Protein AF-A0A077WSG7-F1 (afdb_monomer_lite)

Secondary structure (DSSP, 8-state):
----------------------------TT---PPPPHHHHHHHHHHHHHH-S-HHHHHHHH-TTS-HHHHHHHHHHHH--SS--SPPPHHHHHHHHHHTTT--SGGGS-HHHHHHTSSS---HHHHHHHIIIII-TTS--SPPPHHHHHHHHHHHHHH-SS-HHHHHHHH-SS-HHHHHHHHHHHHHHSS--SPPPHHHHHHHHHHHHHHTT-HHHHHHHTT-SS-HHHHHHHIIIII-TTS--PPPPHHHHHHHHHHHHHTTT-HHHHHHHTT--S-HHHHHHHHHHHHHHHHHHHHHHHHHHHHHHT-

pLDDT: mean 82.34, std 18.5, range [24.83, 95.5]

InterPro domains:
  IPR001005 SANT/Myb domain [PF00249] (142-184)
  IPR001005 SANT/Myb domain [PS50090] (28-79)
  IPR001005 SANT/Myb domain [PS50090] (80-135)
  IPR001005 SANT/Myb domain [PS50090] (136-184)
  IPR001005 SANT/Myb domain [SM00717] (32-81)
  IPR001005 SANT/Myb domain [SM00717] (84-137)
  IPR001005 SANT/Myb domain [SM00717] (140-189)
  IPR001005 SANT/Myb domain [SM00717] (192-241)
  IPR001005 SANT/Myb domain [SM00717] (244-293)
  IPR001005 SANT/Myb domain [cd00167] (36-78)
  IPR001005 SANT/Myb domain [cd00167] (143-184)
  IPR009057 Homedomain-like superfamily [SSF46689] (32-92)
  IPR009057 Homedomain-like superfamily [SSF46689] (85-145)
  IPR009057 Homedomain-like superfamily [SSF46689] (142-215)
  IPR009057 Homedomain-like superfamily [SSF46689] (190-287)
  IPR017930 Myb domain [PS51294] (28-83)
  IPR017930 Myb domain [PS51294] (136-191)
  IPR051575 Myb-like DNA-binding [PTHR46621] (173-300)

Organism: NCBI:txid688394

Radius of gyration: 30.52 Å; chains: 1; bounding box: 102×81×62 Å

Structure (mmCIF, N/CA/C/O backbone):
data_AF-A0A077WSG7-F1
#
_entry.id   AF-A0A077WSG7-F1
#
loop_
_atom_site.group_PDB
_atom_site.id
_atom_site.type_symbol
_atom_site.label_atom_id
_atom_site.label_alt_id
_atom_site.label_comp_id
_atom_site.label_asym_id
_atom_site.label_entity_id
_atom_site.label_seq_id
_atom_site.pdbx_PDB_ins_code
_atom_site.Cartn_x
_atom_site.Cartn_y
_atom_site.Cartn_z
_atom_site.occupancy
_atom_site.B_iso_or_equiv
_atom_site.auth_seq_id
_atom_site.auth_comp_id
_atom_site.auth_asym_id
_atom_site.auth_atom_id
_atom_site.pdbx_PDB_model_num
ATOM 1 N N . MET A 1 1 ? -48.988 -56.021 16.152 1.00 37.69 1 MET A N 1
ATOM 2 C CA . MET A 1 1 ? -47.575 -55.764 15.802 1.00 37.69 1 MET A CA 1
ATOM 3 C C . MET A 1 1 ? -47.478 -54.396 15.159 1.00 37.69 1 MET A C 1
ATOM 5 O O . MET A 1 1 ? -48.405 -53.989 14.475 1.00 37.69 1 MET A O 1
ATOM 9 N N . LEU A 1 2 ? -46.428 -53.672 15.521 1.00 31.50 2 LEU A N 1
ATOM 10 C CA . LEU A 1 2 ? -46.325 -52.218 15.504 1.00 31.50 2 LEU A CA 1
ATOM 11 C C . LEU A 1 2 ? -46.432 -51.587 14.108 1.00 31.50 2 LEU A C 1
ATOM 13 O O . LEU A 1 2 ? -45.838 -52.044 13.135 1.00 31.50 2 LEU A O 1
ATOM 17 N N . SER A 1 3 ? -47.183 -50.491 14.080 1.00 27.52 3 SER A N 1
ATOM 18 C CA . SER A 1 3 ? -47.313 -49.494 13.025 1.00 27.52 3 SER A CA 1
ATOM 19 C C . SER A 1 3 ? -45.975 -48.800 12.743 1.00 27.52 3 SER A C 1
ATOM 21 O O . SER A 1 3 ? -45.484 -48.038 13.575 1.00 27.52 3 SER A O 1
ATOM 23 N N . ASN A 1 4 ? -45.410 -49.021 11.555 1.00 30.48 4 ASN A N 1
ATOM 24 C CA . ASN A 1 4 ? -44.228 -48.308 11.074 1.00 30.48 4 ASN A CA 1
ATOM 25 C C . ASN A 1 4 ? -44.642 -47.056 10.287 1.00 30.48 4 ASN A C 1
ATOM 27 O O . ASN A 1 4 ? -44.985 -47.128 9.107 1.00 30.48 4 ASN A O 1
ATOM 31 N N . PHE A 1 5 ? -44.571 -45.900 10.949 1.00 29.39 5 PHE A N 1
ATOM 32 C CA . PHE A 1 5 ? -44.561 -44.581 10.317 1.00 29.39 5 PHE A CA 1
ATOM 33 C C . PHE A 1 5 ? -43.299 -44.440 9.448 1.00 29.39 5 PHE A C 1
ATOM 35 O O . PHE A 1 5 ? -42.187 -44.342 9.962 1.00 29.39 5 PHE A O 1
ATOM 42 N N . ARG A 1 6 ? -43.461 -44.404 8.120 1.00 31.12 6 ARG A N 1
ATOM 43 C CA . ARG A 1 6 ? -42.434 -43.904 7.195 1.00 31.12 6 ARG A CA 1
ATOM 44 C C . ARG A 1 6 ? -42.702 -42.427 6.919 1.00 31.12 6 ARG A C 1
ATOM 46 O O . ARG A 1 6 ? -43.562 -42.087 6.115 1.00 31.12 6 ARG A O 1
ATOM 53 N N . LEU A 1 7 ? -41.943 -41.562 7.585 1.00 28.28 7 LEU A N 1
ATOM 54 C CA . LEU A 1 7 ? -41.739 -40.178 7.165 1.00 28.28 7 LEU A CA 1
ATOM 55 C C . LEU A 1 7 ? -40.793 -40.190 5.956 1.00 28.28 7 LEU A C 1
ATOM 57 O O . LEU A 1 7 ? -39.608 -40.475 6.102 1.00 28.28 7 LEU A O 1
ATOM 61 N N . ALA A 1 8 ? -41.311 -39.895 4.764 1.00 29.27 8 ALA A N 1
ATOM 62 C CA . ALA A 1 8 ? -40.501 -39.561 3.598 1.00 29.27 8 ALA A CA 1
ATOM 63 C C . ALA A 1 8 ? -40.924 -38.174 3.110 1.00 29.27 8 ALA A C 1
ATOM 65 O O . ALA A 1 8 ? -42.049 -37.950 2.669 1.00 29.27 8 ALA A O 1
ATOM 66 N N . LEU A 1 9 ? -39.998 -37.243 3.305 1.00 30.39 9 LEU A N 1
ATOM 67 C CA . LEU A 1 9 ? -40.107 -35.813 3.081 1.00 30.39 9 LEU A CA 1
ATOM 68 C C . LEU A 1 9 ? -40.344 -35.503 1.598 1.00 30.39 9 LEU A C 1
ATOM 70 O O . LEU A 1 9 ? -39.610 -35.953 0.721 1.00 30.39 9 LEU A O 1
ATOM 74 N N . THR A 1 10 ? -41.359 -34.686 1.337 1.00 29.64 10 THR A N 1
ATOM 75 C CA . THR A 1 10 ? -41.602 -34.026 0.053 1.00 29.64 10 THR A CA 1
ATOM 76 C C . THR A 1 10 ? -40.453 -33.065 -0.291 1.00 29.64 10 THR A C 1
ATOM 78 O O . THR A 1 10 ? -39.999 -32.336 0.596 1.00 29.64 10 THR A O 1
ATOM 81 N N . PRO A 1 11 ? -39.999 -32.995 -1.555 1.00 27.06 11 PRO A N 1
ATOM 82 C CA . PRO A 1 11 ? -38.897 -32.128 -1.956 1.00 27.06 11 PRO A CA 1
ATOM 83 C C . PRO A 1 11 ? -39.316 -30.652 -1.909 1.00 27.06 11 PRO A C 1
ATOM 85 O O . PRO A 1 11 ? -40.172 -30.199 -2.671 1.00 27.06 11 PRO A O 1
ATOM 88 N N . PHE A 1 12 ? -38.686 -29.889 -1.016 1.00 27.81 12 PHE A N 1
ATOM 89 C CA . PHE A 1 12 ? -38.818 -28.437 -0.957 1.00 27.81 12 PHE A CA 1
ATOM 90 C C . PHE A 1 12 ? -38.113 -27.824 -2.177 1.00 27.81 12 PHE A C 1
ATOM 92 O O . PHE A 1 12 ? -36.889 -27.869 -2.306 1.00 27.81 12 PHE A O 1
ATOM 99 N N . ARG A 1 13 ? -38.903 -27.262 -3.097 1.00 26.06 13 ARG A N 1
ATOM 100 C CA . ARG A 1 13 ? -38.443 -26.406 -4.199 1.00 26.06 13 ARG A CA 1
ATOM 101 C C . ARG A 1 13 ? -37.727 -25.185 -3.609 1.00 26.06 13 ARG A C 1
ATOM 103 O O . ARG A 1 13 ? -38.379 -24.265 -3.122 1.00 26.06 13 ARG A O 1
ATOM 110 N N . LEU A 1 14 ? -36.398 -25.151 -3.679 1.00 27.19 14 LEU A N 1
ATOM 111 C CA . LEU A 1 14 ? -35.640 -23.921 -3.465 1.00 27.19 14 LEU A CA 1
ATOM 112 C C . LEU A 1 14 ? -35.766 -23.044 -4.713 1.00 27.19 14 LEU A C 1
ATOM 114 O O . LEU A 1 14 ? -35.268 -23.366 -5.791 1.00 27.19 14 LEU A O 1
ATOM 118 N N . VAL A 1 15 ? -36.483 -21.938 -4.542 1.00 26.94 15 VAL A N 1
ATOM 119 C CA . VAL A 1 15 ? -36.566 -20.826 -5.486 1.00 26.94 15 VAL A CA 1
ATOM 120 C C . VAL A 1 15 ? -35.162 -20.242 -5.649 1.00 26.94 15 VAL A C 1
ATOM 122 O O . VAL A 1 15 ? -34.607 -19.647 -4.727 1.00 26.94 15 VAL A O 1
ATOM 125 N N . LEU A 1 16 ? -34.579 -20.430 -6.832 1.00 24.83 16 LEU A N 1
ATOM 126 C CA . LEU A 1 16 ? -33.334 -19.791 -7.241 1.00 24.83 16 LEU A CA 1
ATOM 127 C C . LEU A 1 16 ? -33.580 -18.281 -7.387 1.00 24.83 16 LEU A C 1
ATOM 129 O O . LEU A 1 16 ? -34.079 -17.814 -8.409 1.00 24.83 16 LEU A O 1
ATOM 133 N N . SER A 1 17 ? -33.229 -17.508 -6.358 1.00 25.34 17 SER A N 1
ATOM 134 C CA . SER A 1 17 ? -33.082 -16.056 -6.468 1.00 25.34 17 SER A CA 1
ATOM 135 C C . SER A 1 17 ? -31.847 -15.755 -7.316 1.00 25.34 17 SER A C 1
ATOM 137 O O . SER A 1 17 ? -30.716 -15.742 -6.830 1.00 25.34 17 SER A O 1
ATOM 139 N N . SER A 1 18 ? -32.081 -15.529 -8.605 1.00 28.42 18 SER A N 1
ATOM 140 C CA . SER A 1 18 ? -31.093 -15.077 -9.577 1.00 28.42 18 SER A CA 1
ATOM 141 C C . SER A 1 18 ? -30.572 -13.679 -9.225 1.00 28.42 18 SER A C 1
ATOM 143 O O . SER A 1 18 ? -31.152 -12.676 -9.628 1.00 28.42 18 SER A O 1
ATOM 145 N N . SER A 1 19 ? -29.436 -13.619 -8.530 1.00 26.27 19 SER A N 1
ATOM 146 C CA . SER A 1 19 ? -28.630 -12.398 -8.378 1.00 26.27 19 SER A CA 1
ATOM 147 C C . SER A 1 19 ? -27.175 -12.649 -8.773 1.00 26.27 19 SER A C 1
ATOM 149 O O . SER A 1 19 ? -26.241 -12.217 -8.105 1.00 26.27 19 SER A O 1
ATOM 151 N N . ALA A 1 20 ? -26.976 -13.341 -9.896 1.00 25.00 20 ALA A N 1
ATOM 152 C CA . ALA A 1 20 ? -25.724 -13.303 -10.641 1.00 25.00 20 ALA A CA 1
ATOM 153 C C . ALA A 1 20 ? -25.701 -12.023 -11.492 1.00 25.00 20 ALA A C 1
ATOM 155 O O . ALA A 1 20 ? -25.974 -12.048 -12.692 1.00 25.00 20 ALA A O 1
ATOM 156 N N . ILE A 1 21 ? -25.403 -10.877 -10.875 1.00 29.84 21 ILE A N 1
ATOM 157 C CA . ILE A 1 21 ? -25.119 -9.657 -11.637 1.00 29.84 21 ILE A CA 1
ATOM 158 C C . ILE A 1 21 ? -23.694 -9.786 -12.170 1.00 29.84 21 ILE A C 1
ATOM 160 O O . ILE A 1 21 ? -22.712 -9.437 -11.517 1.00 29.84 21 ILE A O 1
ATOM 164 N N . ARG A 1 22 ? -23.606 -10.332 -13.386 1.00 30.03 22 ARG A N 1
ATOM 165 C CA . ARG A 1 22 ? -22.437 -10.217 -14.254 1.00 30.03 22 ARG A CA 1
ATOM 166 C C . ARG A 1 22 ? -22.097 -8.737 -14.412 1.00 30.03 22 ARG A C 1
ATOM 168 O O . ARG A 1 22 ? -22.946 -7.935 -14.794 1.00 30.03 22 ARG A O 1
ATOM 175 N N . PHE A 1 23 ? -20.839 -8.403 -14.144 1.00 31.69 23 PHE A N 1
ATOM 176 C CA . PHE A 1 23 ? -20.217 -7.146 -14.544 1.00 31.69 23 PHE A CA 1
ATOM 177 C C . PHE A 1 23 ? -20.284 -7.046 -16.077 1.00 31.69 23 PHE A C 1
ATOM 179 O O . PHE A 1 23 ? -19.429 -7.571 -16.785 1.00 31.69 23 PHE A O 1
ATOM 186 N N . SER A 1 24 ? -21.341 -6.417 -16.587 1.00 25.00 24 SER A N 1
ATOM 187 C CA . SER A 1 24 ? -21.457 -6.002 -17.981 1.00 25.00 24 SER A CA 1
ATOM 188 C C . SER A 1 24 ? -21.343 -4.489 -18.041 1.00 25.00 24 SER A C 1
ATOM 190 O O . SER A 1 24 ? -22.024 -3.753 -17.329 1.00 25.00 24 SER A O 1
ATOM 192 N N . SER A 1 25 ? -20.421 -4.056 -18.883 1.00 35.81 25 SER A N 1
ATOM 193 C CA . SER A 1 25 ? -20.049 -2.687 -19.174 1.00 35.81 25 SER A CA 1
ATOM 194 C C . SER A 1 25 ? -21.225 -1.838 -19.658 1.00 35.81 25 SER A C 1
ATOM 196 O O . SER A 1 25 ? -21.696 -2.000 -20.781 1.00 35.81 25 SER A O 1
ATOM 198 N N . THR A 1 26 ? -21.589 -0.836 -18.867 1.00 29.52 26 THR A N 1
ATOM 199 C CA . THR A 1 26 ? -22.088 0.443 -19.378 1.00 29.52 26 THR A CA 1
ATOM 200 C C . THR A 1 26 ? -21.256 1.544 -18.742 1.00 29.52 26 THR A C 1
ATOM 202 O O . THR A 1 26 ? -21.164 1.641 -17.518 1.00 29.52 26 THR A O 1
ATOM 205 N N . LEU A 1 27 ? -20.603 2.331 -19.592 1.00 38.91 27 LEU A N 1
ATOM 206 C CA . LEU A 1 27 ? -19.842 3.527 -19.259 1.00 38.91 27 LEU A CA 1
ATOM 207 C C . LEU A 1 27 ? -20.640 4.449 -18.317 1.00 38.91 27 LEU A C 1
ATOM 209 O O . LEU A 1 27 ? -21.476 5.219 -18.771 1.00 38.91 27 LEU A O 1
ATOM 213 N N . SER A 1 28 ? -20.343 4.425 -17.015 1.00 32.88 28 SER A N 1
ATOM 214 C CA . SER A 1 28 ? -20.516 5.601 -16.156 1.00 32.88 28 SER A CA 1
ATOM 215 C C . SER A 1 28 ? -19.128 6.170 -15.887 1.00 32.88 28 SER A C 1
ATOM 217 O O . SER A 1 28 ? -18.464 5.855 -14.893 1.00 32.88 28 SER A O 1
ATOM 219 N N . VAL A 1 29 ? -18.655 6.977 -16.830 1.00 39.62 29 VAL A N 1
ATOM 220 C CA . VAL A 1 29 ? -17.587 7.935 -16.560 1.00 39.62 29 VAL A CA 1
ATOM 221 C C . VAL A 1 29 ? -17.995 8.715 -15.299 1.00 39.62 29 VAL A C 1
ATOM 223 O O . VAL A 1 29 ? -19.132 9.157 -15.189 1.00 39.62 29 VAL A O 1
ATOM 226 N N . ALA A 1 30 ? -17.079 8.824 -14.333 1.00 40.56 30 ALA A N 1
ATOM 227 C CA . ALA A 1 30 ? -17.195 9.637 -13.117 1.00 40.56 30 ALA A CA 1
ATOM 228 C C . ALA A 1 30 ? -18.018 9.103 -11.916 1.00 40.56 30 ALA A C 1
ATOM 230 O O . ALA A 1 30 ? -18.657 9.870 -11.204 1.00 40.56 30 ALA A O 1
ATOM 231 N N . ARG A 1 31 ? -17.836 7.835 -11.512 1.00 48.41 31 ARG A N 1
ATOM 232 C CA . ARG A 1 31 ? -17.920 7.464 -10.069 1.00 48.41 31 ARG A CA 1
ATOM 233 C C . ARG A 1 31 ? -16.655 7.886 -9.301 1.00 48.41 31 ARG A C 1
ATOM 235 O O . ARG A 1 31 ? -16.107 7.156 -8.474 1.00 48.41 31 ARG A O 1
ATOM 242 N N . THR A 1 32 ? -16.136 9.061 -9.634 1.00 43.25 32 THR A N 1
ATOM 243 C CA . THR A 1 32 ? -14.969 9.676 -9.013 1.00 43.25 32 THR A CA 1
ATOM 244 C C . THR A 1 32 ? -15.277 9.930 -7.542 1.00 43.25 32 THR A C 1
ATOM 246 O O . THR A 1 32 ? -16.399 10.282 -7.182 1.00 43.25 32 THR A O 1
ATOM 249 N N . ARG A 1 33 ? -14.275 9.754 -6.675 1.00 57.25 33 ARG A N 1
ATOM 250 C CA . ARG A 1 33 ? -14.292 10.156 -5.260 1.00 57.25 33 ARG A CA 1
ATOM 251 C C . ARG A 1 33 ? -14.478 11.679 -5.154 1.00 57.25 33 ARG A C 1
ATOM 253 O O . ARG A 1 33 ? -13.527 12.394 -4.858 1.00 57.25 33 ARG A O 1
ATOM 260 N N . ARG A 1 34 ? -15.670 12.194 -5.465 1.00 71.12 34 ARG A N 1
ATOM 261 C CA . ARG A 1 34 ? -15.974 13.625 -5.427 1.00 71.12 34 ARG A CA 1
ATOM 262 C C . ARG A 1 34 ? -15.909 14.075 -3.977 1.00 71.12 34 ARG A C 1
ATOM 264 O O . ARG A 1 34 ? -16.672 13.583 -3.137 1.00 71.12 34 ARG A O 1
ATOM 271 N N . VAL A 1 35 ? -14.979 14.980 -3.701 1.00 79.56 35 VAL A N 1
ATOM 272 C CA . VAL A 1 35 ? -14.797 15.580 -2.379 1.00 79.56 35 VAL A CA 1
ATOM 273 C C . VAL A 1 35 ? -16.111 16.250 -1.971 1.00 79.56 35 VAL A C 1
ATOM 275 O O . VAL A 1 35 ? -16.857 16.740 -2.819 1.00 79.56 35 VAL A O 1
ATOM 278 N N . TRP A 1 36 ? -16.461 16.155 -0.695 1.00 84.44 36 TRP A N 1
ATOM 279 C CA . TRP A 1 36 ? -17.610 16.871 -0.150 1.00 84.44 36 TRP A CA 1
ATOM 280 C C . TRP A 1 36 ? -17.271 18.350 -0.048 1.00 84.44 36 TRP A C 1
ATOM 282 O O . TRP A 1 36 ? -16.237 18.675 0.529 1.00 84.44 36 TRP A O 1
ATOM 292 N N . THR A 1 37 ? -18.132 19.223 -0.566 1.00 89.06 37 THR A N 1
ATOM 293 C CA . THR A 1 37 ? -18.010 20.657 -0.280 1.00 89.06 37 THR A CA 1
ATOM 294 C C . THR A 1 37 ? -18.667 20.991 1.057 1.00 89.06 37 THR A C 1
ATOM 296 O O . THR A 1 37 ? -19.497 20.230 1.580 1.00 89.06 37 THR A O 1
ATOM 299 N N . ASP A 1 38 ? -18.300 22.134 1.626 1.00 86.62 38 ASP A N 1
ATOM 300 C CA . ASP A 1 38 ? -18.897 22.617 2.872 1.00 86.62 38 ASP A CA 1
ATOM 301 C C . ASP A 1 38 ? -20.384 22.941 2.688 1.00 86.62 38 ASP A C 1
ATOM 303 O O . ASP A 1 38 ? -21.204 22.585 3.532 1.00 86.62 38 ASP A O 1
ATOM 307 N N . GLU A 1 39 ? -20.762 23.484 1.530 1.00 89.25 39 GLU A N 1
ATOM 308 C CA . GLU A 1 39 ? -22.157 23.743 1.153 1.00 89.25 39 GLU A CA 1
ATOM 309 C C . GLU A 1 39 ? -22.986 22.458 1.069 1.00 89.25 39 GLU A C 1
ATOM 311 O O . GLU A 1 39 ? -24.075 22.377 1.633 1.00 89.25 39 GLU A O 1
ATOM 316 N N . GLU A 1 40 ? -22.463 21.417 0.413 1.00 89.25 40 GLU A N 1
ATOM 317 C CA . GLU A 1 40 ? -23.133 20.117 0.337 1.00 89.25 40 GLU A CA 1
ATOM 318 C C . GLU A 1 40 ? -23.285 19.481 1.720 1.00 89.25 40 GLU A C 1
ATOM 320 O O . GLU A 1 40 ? -24.293 18.834 2.007 1.00 89.25 40 GLU A O 1
ATOM 325 N N . SER A 1 41 ? -22.283 19.670 2.578 1.00 91.56 41 SER A N 1
ATOM 326 C CA . SER A 1 41 ? -22.283 19.164 3.949 1.00 91.56 41 SER A CA 1
ATOM 327 C C . SER A 1 41 ? -23.320 19.887 4.807 1.00 91.56 41 SER A C 1
ATOM 329 O O . SER A 1 41 ? -24.066 19.234 5.536 1.00 91.56 41 SER A O 1
ATOM 331 N N . LYS A 1 42 ? -23.427 21.212 4.667 1.00 92.81 42 LYS A N 1
ATOM 332 C CA . LYS A 1 42 ? -24.450 22.029 5.326 1.00 92.81 42 LYS A CA 1
ATOM 333 C C . LYS A 1 42 ? -25.853 21.654 4.846 1.00 92.81 42 LYS A C 1
ATOM 335 O O . LYS A 1 42 ? -26.711 21.337 5.663 1.00 92.81 42 LYS A O 1
ATOM 340 N N . LYS A 1 43 ? -26.045 21.556 3.527 1.00 93.19 43 LYS A N 1
ATOM 341 C CA . LYS A 1 43 ? -27.306 21.129 2.905 1.00 93.19 43 LYS A CA 1
ATOM 342 C C . LYS A 1 43 ? -27.736 19.738 3.374 1.00 93.19 43 LYS A C 1
ATOM 344 O O . LYS A 1 43 ? -28.915 19.502 3.614 1.00 93.19 43 LYS A O 1
ATOM 349 N N . LEU A 1 44 ? -26.793 18.804 3.528 1.00 93.38 44 LEU A N 1
ATOM 350 C CA . LEU A 1 44 ? -27.082 17.474 4.067 1.00 93.38 44 LEU A CA 1
ATOM 351 C C . LEU A 1 44 ? -27.593 17.541 5.514 1.00 93.38 44 LEU A C 1
ATOM 353 O O . LEU A 1 44 ? -28.543 16.834 5.842 1.00 93.38 44 LEU A O 1
ATOM 357 N N . LEU A 1 45 ? -26.985 18.368 6.369 1.00 93.75 45 LEU A N 1
ATOM 358 C CA . LEU A 1 45 ? -27.424 18.544 7.758 1.00 93.75 45 LEU A CA 1
ATOM 359 C C . LEU A 1 45 ? -28.830 19.149 7.836 1.00 93.75 45 LEU A C 1
ATOM 361 O O . LEU A 1 45 ? -29.673 18.617 8.557 1.00 93.75 45 LEU A O 1
ATOM 365 N N . GLU A 1 46 ? -29.097 20.196 7.055 1.00 94.50 46 GLU A N 1
ATOM 366 C CA . GLU A 1 46 ? -30.404 20.864 6.987 1.00 94.50 46 GLU A CA 1
ATOM 367 C C . GLU A 1 46 ? -31.507 19.906 6.520 1.00 94.50 46 GLU A C 1
ATOM 369 O O . GLU A 1 46 ? -32.537 19.765 7.176 1.00 94.50 46 GLU A O 1
ATOM 374 N N . LEU A 1 47 ? -31.268 19.165 5.434 1.00 94.38 47 LEU A N 1
ATOM 375 C CA . LEU A 1 47 ? -32.246 18.217 4.895 1.00 94.38 47 LEU A CA 1
ATOM 376 C C . LEU A 1 47 ? -32.542 17.055 5.849 1.00 94.38 47 LEU A C 1
ATOM 378 O O . LEU A 1 47 ? -33.673 16.569 5.891 1.00 94.38 47 LEU A O 1
ATOM 382 N N . VAL A 1 48 ? -31.543 16.590 6.606 1.00 94.62 48 VAL A N 1
ATOM 383 C CA . VAL A 1 48 ? -31.760 15.551 7.623 1.00 94.62 48 VAL A CA 1
ATOM 384 C C . VAL A 1 48 ? -32.515 16.112 8.828 1.00 94.62 48 VAL A C 1
ATOM 386 O O . VAL A 1 48 ? -33.329 15.387 9.397 1.00 94.62 48 VAL A O 1
ATOM 389 N N . ALA A 1 49 ? -32.296 17.376 9.198 1.00 93.56 49 ALA A N 1
ATOM 390 C CA . ALA A 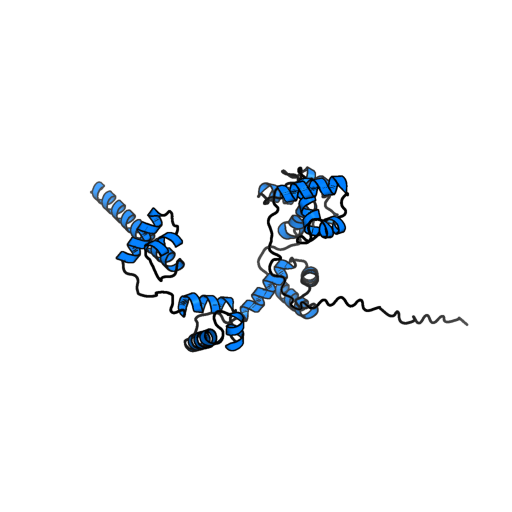1 49 ? -33.064 18.039 10.252 1.00 93.56 49 ALA A CA 1
ATOM 391 C C . ALA A 1 49 ? -34.541 18.226 9.857 1.00 93.56 49 ALA A C 1
ATOM 393 O O . ALA A 1 49 ? -35.423 17.961 10.665 1.00 93.56 49 ALA A O 1
ATOM 394 N N . GLU A 1 50 ? -34.816 18.609 8.606 1.00 94.25 50 GLU A N 1
ATOM 395 C CA . GLU A 1 50 ? -36.177 18.850 8.110 1.00 94.25 50 GLU A CA 1
ATOM 396 C C . GLU A 1 50 ? -36.944 17.546 7.815 1.00 94.25 50 GLU A C 1
ATOM 398 O O . GLU A 1 50 ? -38.125 17.418 8.129 1.00 94.25 50 GLU A O 1
ATOM 403 N N . LYS A 1 51 ? -36.290 16.563 7.181 1.00 92.00 51 LYS A N 1
ATOM 404 C CA . LYS A 1 51 ? -36.963 15.386 6.589 1.00 92.00 51 LYS A CA 1
ATOM 405 C C . LYS A 1 51 ? -36.595 14.057 7.250 1.00 92.00 51 LYS A C 1
ATOM 407 O O . LYS A 1 51 ? -37.096 13.002 6.842 1.00 92.00 51 LYS A O 1
ATOM 412 N N . GLY A 1 52 ? -35.718 14.088 8.251 1.00 90.81 52 GLY A N 1
ATOM 413 C CA . GLY A 1 52 ? -35.196 12.913 8.940 1.00 90.81 52 GLY A CA 1
ATOM 414 C C . GLY A 1 52 ? -34.169 12.116 8.124 1.00 90.81 52 GLY A C 1
ATOM 415 O O . GLY A 1 52 ? -33.816 12.445 6.990 1.00 90.81 52 GLY A O 1
ATOM 416 N N . LYS A 1 53 ? -33.691 11.002 8.694 1.00 91.94 53 LYS A N 1
ATOM 417 C CA . LYS A 1 53 ? -32.642 10.122 8.126 1.00 91.94 53 LYS A CA 1
ATOM 418 C C . LYS A 1 53 ? -33.148 9.221 6.981 1.00 91.94 53 LYS A C 1
ATOM 420 O O . LYS A 1 53 ? -32.858 8.027 6.928 1.00 91.94 53 LYS A O 1
ATOM 425 N N . ARG A 1 54 ? -33.922 9.777 6.046 1.00 92.06 54 ARG A N 1
ATOM 426 C CA . ARG A 1 54 ? -34.503 9.061 4.897 1.00 92.06 54 ARG A CA 1
ATOM 427 C C . ARG A 1 54 ? -33.517 9.026 3.726 1.00 92.06 54 ARG A C 1
ATOM 429 O O . ARG A 1 54 ? -33.733 9.664 2.700 1.00 92.06 54 ARG A O 1
ATOM 436 N N . TRP A 1 55 ? -32.414 8.289 3.874 1.00 92.25 55 TRP A N 1
ATOM 437 C CA . TRP A 1 55 ? -31.265 8.353 2.954 1.00 92.25 55 TRP A CA 1
ATOM 438 C C . TRP A 1 55 ? -31.595 8.079 1.483 1.00 92.25 55 TRP A C 1
ATOM 440 O O . TRP A 1 55 ? -31.042 8.737 0.609 1.00 92.25 55 TRP A O 1
ATOM 450 N N . THR A 1 56 ? -32.505 7.145 1.200 1.00 90.38 56 THR A N 1
ATOM 451 C CA . THR A 1 56 ? -32.943 6.826 -0.170 1.00 90.38 56 THR A CA 1
ATOM 452 C C . THR A 1 56 ? -33.695 7.990 -0.817 1.00 90.38 56 THR A C 1
ATOM 454 O O . THR A 1 56 ? -33.461 8.308 -1.981 1.00 90.38 56 THR A O 1
ATOM 457 N N . PHE A 1 57 ? -34.547 8.670 -0.048 1.00 92.94 57 PHE A N 1
ATOM 458 C CA . PHE A 1 57 ? -35.248 9.878 -0.476 1.00 92.94 57 PHE A CA 1
ATOM 459 C C . PHE A 1 57 ? -34.264 11.039 -0.680 1.00 92.94 57 PHE A C 1
ATOM 461 O O . PHE A 1 57 ? -34.266 11.676 -1.732 1.00 92.94 57 PHE A O 1
ATOM 468 N N . LEU A 1 58 ? -33.364 11.265 0.283 1.00 92.69 58 LEU A N 1
ATOM 469 C CA . LEU A 1 58 ? -32.353 12.322 0.197 1.00 92.69 58 LEU A CA 1
ATOM 470 C C . LEU A 1 58 ? -31.416 12.133 -1.002 1.00 92.69 58 LEU A C 1
ATOM 472 O O . LEU A 1 58 ? -31.130 13.093 -1.714 1.00 92.69 58 LEU A O 1
ATOM 476 N N . GLN A 1 59 ? -30.996 10.894 -1.272 1.00 92.88 59 GLN A N 1
ATOM 477 C CA . GLN A 1 59 ? -30.234 10.561 -2.471 1.00 92.88 59 GLN A CA 1
ATOM 478 C C . GLN A 1 59 ? -31.020 10.923 -3.732 1.00 92.88 59 GLN A C 1
ATOM 480 O O . GLN A 1 59 ? -30.533 11.694 -4.551 1.00 92.88 59 GLN A O 1
ATOM 485 N N . LYS A 1 60 ? -32.232 10.378 -3.891 1.00 91.94 60 LYS A N 1
ATOM 486 C CA . LYS A 1 60 ? -32.998 10.499 -5.137 1.00 91.94 60 LYS A CA 1
ATOM 487 C C . LYS A 1 60 ? -33.332 11.950 -5.493 1.00 91.94 60 LYS A C 1
ATOM 489 O O . LYS A 1 60 ? -33.311 12.294 -6.668 1.00 91.94 60 LYS A O 1
ATOM 494 N N . HIS A 1 61 ? -33.651 12.774 -4.496 1.00 92.12 61 HIS A N 1
ATOM 495 C CA . HIS A 1 61 ? -34.165 14.127 -4.721 1.00 92.12 61 HIS A CA 1
ATOM 496 C C . HIS A 1 61 ? -33.111 15.235 -4.604 1.00 92.12 61 HIS A C 1
ATOM 498 O O . HIS A 1 61 ? -33.296 16.292 -5.199 1.00 92.12 61 HIS A O 1
ATOM 504 N N . TYR A 1 62 ? -32.020 15.021 -3.858 1.00 90.75 62 TYR A N 1
ATOM 505 C CA . TYR A 1 62 ? -31.056 16.090 -3.554 1.00 90.75 62 TYR A CA 1
ATOM 506 C C . TYR A 1 62 ? -29.608 15.754 -3.909 1.00 90.75 62 TYR A C 1
ATOM 508 O O . TYR A 1 62 ? -28.833 16.672 -4.170 1.00 90.75 62 TYR A O 1
ATOM 516 N N . PHE A 1 63 ? -29.236 14.471 -3.926 1.00 90.31 63 PHE A N 1
ATOM 517 C CA . PHE A 1 63 ? -27.868 14.023 -4.198 1.00 90.31 63 PHE A CA 1
ATOM 518 C C . PHE A 1 63 ? -27.839 12.815 -5.158 1.00 90.31 63 PHE A C 1
ATOM 520 O O . PHE A 1 63 ? -27.337 11.754 -4.772 1.00 90.31 63 PHE A O 1
ATOM 527 N N . PRO A 1 64 ? -28.358 12.933 -6.398 1.00 87.69 64 PRO A N 1
ATOM 528 C CA . PRO A 1 64 ? -28.484 11.798 -7.322 1.00 87.69 64 PRO A CA 1
ATOM 529 C C . PRO A 1 64 ? -27.127 11.174 -7.684 1.00 87.69 64 PRO A C 1
ATOM 531 O O . PRO A 1 64 ? -27.026 9.959 -7.857 1.00 87.69 64 PRO A O 1
ATOM 534 N N . ASP A 1 65 ? -26.069 11.988 -7.691 1.00 85.75 65 ASP A N 1
ATOM 535 C CA . ASP A 1 65 ? -24.708 11.570 -8.041 1.00 85.75 65 ASP A CA 1
ATOM 536 C C . ASP A 1 65 ? -23.950 10.894 -6.887 1.00 85.75 65 ASP A C 1
ATOM 538 O O . ASP A 1 65 ? -22.851 10.365 -7.077 1.00 85.75 65 ASP A O 1
ATOM 542 N N . ARG A 1 66 ? -24.499 10.903 -5.662 1.00 86.38 66 ARG A N 1
ATOM 543 C CA . ARG A 1 66 ? -23.867 10.293 -4.482 1.00 86.38 66 ARG A CA 1
ATOM 544 C C . ARG A 1 66 ? -24.673 9.072 -4.027 1.00 86.38 66 ARG A C 1
ATOM 546 O O . ARG A 1 66 ? -25.868 9.186 -3.793 1.00 86.38 66 ARG A O 1
ATOM 553 N N . PRO A 1 67 ? -24.054 7.899 -3.811 1.00 86.75 67 PRO A N 1
ATOM 554 C CA . PRO A 1 67 ? -24.759 6.763 -3.214 1.00 86.75 67 PRO A CA 1
ATOM 555 C C . PRO A 1 67 ? -25.277 7.099 -1.806 1.00 86.75 67 PRO A C 1
ATOM 557 O O . PRO A 1 67 ? -24.547 7.718 -1.028 1.00 86.75 67 PRO A O 1
ATOM 560 N N . TYR A 1 68 ? -26.474 6.632 -1.421 1.00 87.06 68 TYR A N 1
ATOM 561 C CA . TYR A 1 68 ? -27.047 6.931 -0.096 1.00 87.06 68 TYR A CA 1
ATOM 562 C C . TYR A 1 68 ? -26.117 6.554 1.072 1.00 87.06 68 TYR A C 1
ATOM 564 O O . TYR A 1 68 ? -26.071 7.260 2.077 1.00 87.06 68 TYR A O 1
ATOM 572 N N . ALA A 1 69 ? -25.333 5.474 0.941 1.00 85.44 69 ALA A N 1
ATOM 573 C CA . ALA A 1 69 ? -24.374 5.046 1.962 1.00 85.44 69 ALA A CA 1
ATOM 574 C C . ALA A 1 69 ? -23.301 6.117 2.235 1.00 85.44 69 ALA A C 1
ATOM 576 O O . ALA A 1 69 ? -22.856 6.284 3.370 1.00 85.44 69 ALA A O 1
ATOM 577 N N . VAL A 1 70 ? -22.919 6.885 1.210 1.00 88.00 70 VAL A N 1
ATOM 578 C CA . VAL A 1 70 ? -21.977 8.003 1.338 1.00 88.00 70 VAL A CA 1
ATOM 579 C C . VAL A 1 70 ? -22.622 9.176 2.076 1.00 88.00 70 VAL A C 1
ATOM 581 O O . VAL A 1 70 ? -21.943 9.811 2.878 1.00 88.00 70 VAL A O 1
ATOM 584 N N . LEU A 1 71 ? -23.922 9.430 1.872 1.00 90.00 71 LEU A N 1
ATOM 585 C CA . LEU A 1 71 ? -24.680 10.441 2.623 1.00 90.00 71 LEU A CA 1
ATOM 586 C C . LEU A 1 71 ? -24.761 10.070 4.106 1.00 90.00 71 LEU A C 1
ATOM 588 O O . LEU A 1 71 ? -24.406 10.874 4.962 1.00 90.00 71 LEU A O 1
ATOM 592 N N . ALA A 1 72 ? -25.151 8.828 4.406 1.00 87.81 72 ALA A N 1
ATOM 593 C CA . ALA A 1 72 ? -25.238 8.328 5.775 1.00 87.81 72 ALA A CA 1
ATOM 594 C C . ALA A 1 72 ? -23.874 8.378 6.483 1.00 87.81 72 ALA A C 1
ATOM 596 O O . ALA A 1 72 ? -23.784 8.792 7.639 1.00 87.81 72 ALA A O 1
ATOM 597 N N . ASN A 1 73 ? -22.800 8.007 5.775 1.00 86.25 73 ASN A N 1
ATOM 598 C CA . ASN A 1 73 ? -21.439 8.129 6.286 1.00 86.25 73 ASN A CA 1
ATOM 599 C C . ASN A 1 73 ? -21.056 9.586 6.543 1.00 86.25 73 ASN A C 1
ATOM 601 O O . ASN A 1 73 ? -20.577 9.886 7.631 1.00 86.25 73 ASN A O 1
ATOM 605 N N . ARG A 1 74 ? -21.288 10.491 5.582 1.00 87.88 74 ARG A N 1
ATOM 606 C CA . ARG A 1 74 ? -20.951 11.912 5.733 1.00 87.88 74 ARG A CA 1
ATOM 607 C C . ARG A 1 74 ? -21.704 12.547 6.892 1.00 87.88 74 ARG A C 1
ATOM 609 O O . ARG A 1 74 ? -21.066 13.199 7.705 1.00 87.88 74 ARG A O 1
ATOM 616 N N . TYR A 1 75 ? -23.014 12.328 6.984 1.00 89.75 75 TYR A N 1
ATOM 617 C CA . TYR A 1 75 ? -23.827 12.841 8.083 1.00 89.75 75 TYR A CA 1
ATOM 618 C C . TYR A 1 75 ? -23.279 12.372 9.429 1.00 89.75 75 TYR A C 1
ATOM 620 O O . TYR A 1 75 ? -23.045 13.201 10.298 1.00 89.75 75 TYR A O 1
ATOM 628 N N . ARG A 1 76 ? -22.964 11.074 9.565 1.00 84.62 76 ARG A N 1
ATOM 629 C CA . ARG A 1 76 ? -22.347 10.542 10.785 1.00 84.62 76 ARG A CA 1
ATOM 630 C C . ARG A 1 76 ? -21.052 11.273 11.138 1.00 84.62 76 ARG A C 1
ATOM 632 O O . ARG A 1 76 ? -20.917 11.672 12.279 1.00 84.62 76 ARG A O 1
ATOM 639 N N . MET A 1 77 ? -20.151 11.502 10.176 1.00 82.25 77 MET A N 1
ATOM 640 C CA . MET A 1 77 ? -18.896 12.237 10.429 1.00 82.25 77 MET A CA 1
ATOM 641 C C . MET A 1 77 ? -19.117 13.704 10.821 1.00 82.25 77 MET A C 1
ATOM 643 O O . MET A 1 77 ? -18.246 14.301 11.437 1.00 82.25 77 MET A O 1
ATOM 647 N N . LEU A 1 78 ? -20.235 14.312 10.413 1.00 85.44 78 LEU A N 1
ATOM 648 C CA . LEU A 1 78 ? -20.561 15.702 10.749 1.00 85.44 78 LEU A CA 1
ATOM 649 C C . LEU A 1 78 ? -21.227 15.825 12.126 1.00 85.44 78 LEU A C 1
ATOM 651 O O . LEU A 1 78 ? -21.067 16.848 12.790 1.00 85.44 78 LEU A O 1
ATOM 655 N N . THR A 1 79 ? -21.991 14.809 12.535 1.00 84.19 79 THR A N 1
ATOM 656 C CA . THR A 1 79 ? -22.722 14.804 13.808 1.00 84.19 79 THR A CA 1
ATOM 657 C C . THR A 1 79 ? -21.939 14.182 14.957 1.00 84.19 79 THR A C 1
ATOM 659 O O . THR A 1 79 ? -22.075 14.633 16.086 1.00 84.19 79 THR A O 1
ATOM 662 N N . ASP A 1 80 ? -21.128 13.162 14.682 1.00 76.81 80 ASP A N 1
ATOM 663 C CA . ASP A 1 80 ? -20.264 12.500 15.662 1.00 76.81 80 ASP A CA 1
ATOM 664 C C . ASP A 1 80 ? -18.937 13.262 15.750 1.00 76.81 80 ASP A C 1
ATOM 666 O O . ASP A 1 80 ? -17.927 12.873 15.166 1.00 76.81 80 ASP A O 1
ATOM 670 N N . LYS A 1 81 ? -18.983 14.428 16.407 1.00 69.12 81 LYS A N 1
ATOM 671 C CA . LYS A 1 81 ? -17.796 15.267 16.639 1.00 69.12 81 LYS A CA 1
ATOM 672 C C . LYS A 1 81 ? -16.880 14.702 17.722 1.00 69.12 81 LYS A C 1
ATOM 674 O O . LYS A 1 81 ? -15.745 15.156 17.837 1.00 69.12 81 LYS A O 1
ATOM 679 N N . GLU A 1 82 ? -17.383 13.759 18.514 1.00 68.94 82 GLU A N 1
ATOM 680 C CA . GLU A 1 82 ? -16.631 13.136 19.594 1.00 68.94 82 GLU A CA 1
ATOM 681 C C . GLU A 1 82 ? -15.677 12.085 19.033 1.00 68.94 82 GLU A C 1
ATOM 683 O O . GLU A 1 82 ? -14.512 12.086 19.402 1.00 68.94 82 GLU A O 1
ATOM 688 N N . SER A 1 83 ? -16.098 11.255 18.075 1.00 75.38 83 SER A N 1
ATOM 689 C CA . SER A 1 83 ? -15.239 10.202 17.523 1.00 75.38 83 SER A CA 1
ATOM 690 C C . SER A 1 83 ? -14.178 10.711 16.532 1.00 75.38 83 SER A C 1
ATOM 692 O O . SER A 1 83 ? -14.467 11.317 15.500 1.00 75.38 83 SER A O 1
ATOM 694 N N . TYR A 1 84 ? -12.908 10.372 16.771 1.00 74.38 84 TYR A N 1
ATOM 695 C CA . TYR A 1 84 ? -11.791 10.711 15.890 1.00 74.38 84 TYR A CA 1
ATOM 696 C C . TYR A 1 84 ? -11.613 9.699 14.740 1.00 74.38 84 TYR A C 1
ATOM 698 O O . TYR A 1 84 ? -11.312 8.519 14.937 1.00 74.38 84 TYR A O 1
ATOM 706 N N . HIS A 1 85 ? -11.689 10.180 13.498 1.00 70.56 85 HIS A N 1
ATOM 707 C CA . HIS A 1 85 ? -11.609 9.356 12.279 1.00 70.56 85 HIS A CA 1
ATOM 708 C C . HIS A 1 85 ? -10.261 9.423 11.532 1.00 70.56 85 HIS A C 1
ATOM 710 O O . HIS A 1 85 ? -10.154 8.952 10.399 1.00 70.56 85 HIS A O 1
ATOM 716 N N . GLY A 1 86 ? -9.225 10.015 12.136 1.00 77.62 86 GLY A N 1
ATOM 717 C CA . GLY A 1 86 ? -7.909 10.189 11.506 1.00 77.62 86 GLY A CA 1
ATOM 718 C C . GLY A 1 86 ? -6.970 8.976 11.620 1.00 77.62 86 GLY A C 1
ATOM 719 O O . GLY A 1 86 ? -7.388 7.900 12.057 1.00 77.62 86 GLY A O 1
ATOM 720 N N . PRO A 1 87 ? -5.688 9.114 11.236 1.00 82.12 87 PRO A N 1
ATOM 721 C CA . PRO A 1 87 ? -4.711 8.028 11.320 1.00 82.12 87 PRO A CA 1
ATOM 722 C C . PRO A 1 87 ? -4.519 7.538 12.762 1.00 82.12 87 PRO A C 1
ATOM 724 O O . PRO A 1 87 ? -4.656 8.301 13.717 1.00 82.12 87 PRO A O 1
ATOM 727 N N . TRP A 1 88 ? -4.226 6.247 12.914 1.00 86.56 88 TRP A N 1
ATOM 728 C CA . TRP A 1 88 ? -3.896 5.617 14.196 1.00 86.56 88 TRP A CA 1
ATOM 729 C C . TRP A 1 88 ? -2.480 5.987 14.633 1.00 86.56 88 TRP A C 1
ATOM 731 O O . TRP A 1 88 ? -1.542 5.745 13.870 1.00 86.56 88 TRP A O 1
ATOM 741 N N . THR A 1 89 ? -2.334 6.512 15.848 1.00 89.56 89 THR A N 1
ATOM 742 C CA . THR A 1 89 ? -1.026 6.721 16.486 1.00 89.56 89 THR A CA 1
ATOM 743 C C . THR A 1 89 ? -0.519 5.432 17.117 1.00 89.56 89 THR A C 1
ATOM 745 O O . THR A 1 89 ? -1.286 4.501 17.381 1.00 89.56 89 THR A O 1
ATOM 748 N N . ASP A 1 90 ? 0.787 5.370 17.363 1.00 87.94 90 ASP A N 1
ATOM 749 C CA . ASP A 1 90 ? 1.402 4.209 18.009 1.00 87.94 90 ASP A CA 1
ATOM 750 C C . ASP A 1 90 ? 0.904 4.026 19.448 1.00 87.94 90 ASP A C 1
ATOM 752 O O . ASP A 1 90 ? 0.639 2.899 19.859 1.00 87.94 90 ASP A O 1
ATOM 756 N N . GLU A 1 91 ? 0.654 5.126 20.162 1.00 91.12 91 GLU A N 1
ATOM 757 C CA . GLU A 1 91 ? 0.039 5.129 21.494 1.00 91.12 91 GLU A CA 1
ATOM 758 C C . GLU A 1 91 ? -1.357 4.488 21.494 1.00 91.12 91 GLU A C 1
ATOM 760 O O . GLU A 1 91 ? -1.638 3.613 22.310 1.00 91.12 91 GLU A O 1
ATOM 765 N N . GLU A 1 92 ? -2.227 4.849 20.542 1.00 91.12 92 GLU A N 1
ATOM 766 C CA . GLU A 1 92 ? -3.562 4.247 20.432 1.00 91.12 92 GLU A CA 1
ATOM 767 C C . GLU A 1 92 ? -3.482 2.749 20.135 1.00 91.12 92 GLU A C 1
ATOM 769 O O . GLU A 1 92 ? -4.258 1.961 20.677 1.00 91.12 92 GLU A O 1
ATOM 774 N N . ARG A 1 93 ? -2.551 2.337 19.266 1.00 91.69 93 ARG A N 1
ATOM 775 C CA . ARG A 1 93 ? -2.362 0.915 18.952 1.00 91.69 93 ARG A CA 1
ATOM 776 C C . ARG A 1 93 ? -1.873 0.150 20.169 1.00 91.69 93 ARG A C 1
ATOM 778 O O . ARG A 1 93 ? -2.367 -0.944 20.417 1.00 91.69 93 ARG A O 1
ATOM 785 N N . GLU A 1 94 ? -0.919 0.706 20.906 1.00 92.56 94 GLU A N 1
ATOM 786 C CA . GLU A 1 94 ? -0.385 0.078 22.108 1.00 92.56 94 GLU A CA 1
ATOM 787 C C . GLU A 1 94 ? -1.449 -0.016 23.202 1.00 92.56 94 GLU A C 1
ATOM 789 O O . GLU A 1 94 ? -1.642 -1.087 23.777 1.00 92.56 94 GLU A O 1
ATOM 794 N N . ARG A 1 95 ? -2.238 1.043 23.409 1.00 93.75 95 ARG A N 1
ATOM 795 C CA . ARG A 1 95 ? -3.360 1.002 24.349 1.00 93.75 95 ARG A CA 1
ATOM 796 C C . ARG A 1 95 ? -4.380 -0.067 23.962 1.00 93.75 95 ARG A C 1
ATOM 798 O O . ARG A 1 95 ? -4.769 -0.869 24.807 1.00 93.75 95 ARG A O 1
ATOM 805 N N . LEU A 1 96 ? -4.745 -0.152 22.681 1.00 93.06 96 LEU A N 1
ATOM 806 C CA . LEU A 1 96 ? -5.644 -1.195 22.185 1.00 93.06 96 LEU A CA 1
ATOM 807 C C . LEU A 1 96 ? -5.062 -2.607 22.397 1.00 93.06 96 LEU A C 1
ATOM 809 O O . LEU A 1 96 ? -5.807 -3.517 22.755 1.00 93.06 96 LEU A O 1
ATOM 813 N N . ARG A 1 97 ? -3.744 -2.810 22.239 1.00 93.19 97 ARG A N 1
ATOM 814 C CA . ARG A 1 97 ? -3.088 -4.095 22.565 1.00 93.19 97 ARG A CA 1
ATOM 815 C C . ARG A 1 97 ? -3.179 -4.428 24.048 1.00 93.19 97 ARG A C 1
ATOM 817 O O . ARG A 1 97 ? -3.450 -5.575 24.382 1.00 93.19 97 ARG A O 1
ATOM 824 N N . GLN A 1 98 ? -2.956 -3.452 24.925 1.00 92.44 98 GLN A N 1
ATOM 825 C CA . GLN A 1 98 ? -3.025 -3.653 26.373 1.00 92.44 98 GLN A CA 1
ATOM 826 C C . GLN A 1 98 ? -4.440 -4.023 26.819 1.00 92.44 98 GLN A C 1
ATOM 828 O O . GLN A 1 98 ? -4.610 -5.010 27.529 1.00 92.44 98 GLN A O 1
ATOM 833 N N . LEU A 1 99 ? -5.448 -3.285 26.343 1.00 92.06 99 LEU A N 1
ATOM 834 C CA . LEU A 1 99 ? -6.857 -3.507 26.688 1.00 92.06 99 LEU A CA 1
ATOM 835 C C . LEU A 1 99 ? -7.413 -4.825 26.142 1.00 92.06 99 LEU A C 1
ATOM 837 O O . LEU A 1 99 ? -8.338 -5.387 26.712 1.00 92.06 99 LEU A O 1
ATOM 841 N N . THR A 1 100 ? -6.842 -5.337 25.052 1.00 93.06 100 THR A N 1
ATOM 842 C CA . THR A 1 100 ? -7.260 -6.610 24.442 1.00 93.06 100 THR A CA 1
ATOM 843 C C . THR A 1 100 ? -6.300 -7.764 24.735 1.00 93.06 100 THR A C 1
ATOM 845 O O . THR A 1 100 ? -6.419 -8.844 24.150 1.00 93.06 100 THR A O 1
ATOM 848 N N . LYS A 1 101 ? -5.343 -7.571 25.651 1.00 90.88 101 LYS A N 1
ATOM 849 C CA . LYS A 1 101 ? -4.336 -8.578 25.990 1.00 90.88 101 LYS A CA 1
ATOM 850 C C . LYS A 1 101 ? -5.005 -9.828 26.566 1.00 90.88 101 LYS A C 1
ATOM 852 O O . LYS A 1 101 ? -5.770 -9.751 27.516 1.00 90.88 101 LYS A O 1
ATOM 857 N N . GLY A 1 102 ? -4.684 -10.990 25.999 1.00 86.06 102 GLY A N 1
ATOM 858 C CA . GLY A 1 102 ? -5.246 -12.280 26.421 1.00 86.06 102 GLY A CA 1
ATOM 859 C C . GLY A 1 102 ? -6.591 -12.631 25.778 1.00 86.06 102 GLY A C 1
ATOM 860 O O . GLY A 1 102 ? -7.004 -13.785 25.850 1.00 86.06 102 GLY A O 1
ATOM 861 N N . HIS A 1 103 ? -7.236 -11.694 25.078 1.00 87.44 103 HIS A N 1
ATOM 862 C CA . HIS A 1 103 ? -8.454 -11.976 24.327 1.00 87.44 103 HIS A CA 1
ATOM 863 C C . HIS A 1 103 ? -8.123 -12.553 22.947 1.00 87.44 103 HIS A C 1
ATOM 865 O O . HIS A 1 103 ? -7.337 -11.990 22.187 1.00 87.44 103 HIS A O 1
ATOM 871 N N . THR A 1 104 ? -8.757 -13.675 22.608 1.00 82.12 104 THR A N 1
ATOM 872 C CA . THR A 1 104 ? -8.648 -14.330 21.290 1.00 82.12 104 THR A CA 1
ATOM 873 C C . THR A 1 104 ? -9.941 -14.239 20.481 1.00 82.12 104 THR A C 1
ATOM 875 O O . THR A 1 104 ? -9.913 -14.340 19.255 1.00 82.12 104 THR A O 1
ATOM 878 N N . SER A 1 105 ? -11.074 -14.009 21.153 1.00 85.38 105 SER A N 1
ATOM 879 C CA . SER A 1 105 ? -12.400 -13.904 20.545 1.00 85.38 105 SER A CA 1
ATOM 880 C C . SER A 1 105 ? -13.009 -12.530 20.791 1.00 85.38 105 SER A C 1
ATOM 882 O O . SER A 1 105 ? -13.030 -12.033 21.915 1.00 85.38 105 SER A O 1
ATOM 884 N N . GLU A 1 106 ? -13.569 -11.945 19.739 1.00 86.00 106 GLU A N 1
ATOM 885 C CA . GLU A 1 106 ? -14.220 -10.635 19.784 1.00 86.00 106 GLU A CA 1
ATOM 886 C C . GLU A 1 106 ? -15.403 -10.575 20.753 1.00 86.00 106 GLU A C 1
ATOM 888 O O . GLU A 1 106 ? -15.635 -9.535 21.359 1.00 86.00 106 GLU A O 1
ATOM 893 N N . ALA A 1 107 ? -16.118 -11.690 20.932 1.00 87.44 107 ALA A N 1
ATOM 894 C CA . ALA A 1 107 ? -17.270 -11.767 21.830 1.00 87.44 107 ALA A CA 1
ATOM 895 C C . ALA A 1 107 ? -16.894 -11.607 23.313 1.00 87.44 107 ALA A C 1
ATOM 897 O O . ALA A 1 107 ? -17.762 -11.381 24.146 1.00 87.44 107 ALA A O 1
ATOM 898 N N . THR A 1 108 ? -15.607 -11.738 23.646 1.00 88.75 108 THR A N 1
ATOM 899 C CA . THR A 1 108 ? -15.108 -11.591 25.021 1.00 88.75 108 THR A CA 1
ATOM 900 C C . THR A 1 108 ? -14.680 -10.164 25.359 1.00 88.75 108 THR A C 1
ATOM 902 O O . THR A 1 108 ? -14.309 -9.904 26.499 1.00 88.75 108 THR A O 1
ATOM 905 N N . ILE A 1 109 ? -14.694 -9.254 24.379 1.00 90.69 109 ILE A N 1
ATOM 906 C CA . ILE A 1 109 ? -14.220 -7.878 24.527 1.00 90.69 109 ILE A CA 1
ATOM 907 C C . ILE A 1 109 ? -15.429 -6.954 24.677 1.00 90.69 109 ILE A C 1
ATOM 909 O O . ILE A 1 109 ? -16.278 -6.883 23.788 1.00 90.69 109 ILE A O 1
ATOM 913 N N . ASP A 1 110 ? -15.474 -6.214 25.782 1.00 92.06 110 ASP A N 1
ATOM 914 C CA . ASP A 1 110 ? -16.432 -5.125 25.976 1.00 92.06 110 ASP A CA 1
ATOM 915 C C . ASP A 1 110 ? -15.952 -3.878 25.218 1.00 92.06 110 ASP A C 1
ATOM 917 O O . ASP A 1 110 ? -15.075 -3.138 25.670 1.00 92.06 110 ASP A O 1
ATOM 921 N N . TRP A 1 111 ? -16.489 -3.686 24.012 1.00 91.50 111 TRP A N 1
ATOM 922 C CA . TRP A 1 111 ? -16.065 -2.621 23.102 1.00 91.50 111 TRP A CA 1
ATOM 923 C C . TRP A 1 111 ? -16.479 -1.220 23.548 1.00 91.50 111 TRP A C 1
ATOM 925 O O . TRP A 1 111 ? -15.793 -0.261 23.190 1.00 91.50 111 TRP A O 1
ATOM 935 N N . ASP A 1 112 ? -17.577 -1.094 24.292 1.00 90.44 112 ASP A N 1
ATOM 936 C CA . ASP A 1 112 ? -18.038 0.196 24.800 1.00 90.44 112 ASP A CA 1
ATOM 937 C C . ASP A 1 112 ? -17.107 0.672 25.911 1.00 90.44 112 ASP A C 1
ATOM 939 O O . ASP A 1 112 ? -16.544 1.760 25.802 1.00 90.44 112 ASP A O 1
ATOM 943 N N . LYS A 1 113 ? -16.821 -0.190 26.894 1.00 91.12 113 LYS A N 1
ATOM 944 C CA . LYS A 1 113 ? -15.835 0.128 27.934 1.00 91.12 113 LYS A CA 1
ATOM 945 C C . LYS A 1 113 ? -14.451 0.396 27.340 1.00 91.12 113 LYS A C 1
ATOM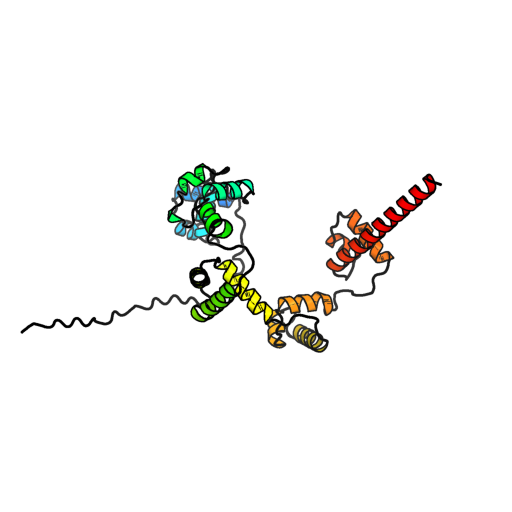 947 O O . LYS A 1 113 ? -13.775 1.347 27.727 1.00 91.12 113 LYS A O 1
ATOM 952 N N . LEU A 1 114 ? -14.034 -0.418 26.367 1.00 92.56 114 LEU A N 1
ATOM 953 C CA . LEU A 1 114 ? -12.746 -0.245 25.701 1.00 92.56 114 LEU A CA 1
ATOM 954 C C . LEU A 1 114 ? -12.642 1.123 25.024 1.00 92.56 114 LEU A C 1
ATOM 956 O O . LEU A 1 114 ? -11.599 1.761 25.135 1.00 92.56 114 LEU A O 1
ATOM 960 N N . ARG A 1 115 ? -13.694 1.571 24.323 1.00 91.12 115 ARG A N 1
ATOM 961 C CA . ARG A 1 115 ? -13.726 2.882 23.655 1.00 91.12 115 ARG A CA 1
ATOM 962 C C . ARG A 1 115 ? -13.466 4.012 24.645 1.00 91.12 115 ARG A C 1
ATOM 964 O O . ARG A 1 115 ? -12.711 4.921 24.310 1.00 91.12 115 ARG A O 1
ATOM 971 N N . ASP A 1 116 ? -14.080 3.942 25.818 1.00 89.56 116 ASP A N 1
ATOM 972 C CA . ASP A 1 116 ? -14.006 5.000 26.824 1.00 89.56 116 ASP A CA 1
ATOM 973 C C . ASP A 1 116 ? -12.607 5.075 27.477 1.00 89.56 116 ASP A C 1
ATOM 975 O O . ASP A 1 116 ? -12.182 6.136 27.926 1.00 89.56 116 ASP A O 1
ATOM 979 N N . GLU A 1 117 ? -11.842 3.976 27.457 1.00 90.94 117 GLU A N 1
ATOM 980 C CA . GLU A 1 117 ? -10.453 3.906 27.942 1.00 90.94 117 GLU A CA 1
ATOM 981 C C . GLU A 1 117 ? -9.382 4.218 26.874 1.00 90.94 117 GLU A C 1
ATOM 983 O O . GLU A 1 117 ? -8.174 4.161 27.158 1.00 90.94 117 GLU A O 1
ATOM 988 N N . MET A 1 118 ? -9.785 4.506 25.631 1.00 91.31 118 MET A N 1
ATOM 989 C CA . MET A 1 118 ? -8.854 4.883 24.565 1.00 91.31 118 MET A CA 1
ATOM 990 C C . MET A 1 118 ? -8.365 6.329 24.747 1.00 91.31 118 MET A C 1
ATOM 992 O O . MET A 1 118 ? -9.146 7.189 25.146 1.00 91.31 118 MET A O 1
ATOM 996 N N . PRO A 1 119 ? -7.115 6.662 24.355 1.00 87.75 119 PRO A N 1
ATOM 997 C CA . PRO A 1 119 ? -6.587 8.028 24.482 1.00 87.75 119 PRO A CA 1
ATOM 998 C C . PRO A 1 119 ? -7.397 9.044 23.671 1.00 87.75 119 PRO A C 1
ATOM 1000 O O . PRO A 1 119 ? -7.451 10.229 23.991 1.00 87.75 119 PRO A O 1
ATOM 1003 N N . ARG A 1 120 ? -8.018 8.567 22.585 1.00 86.19 120 ARG A N 1
ATOM 1004 C CA . ARG A 1 120 ? -8.991 9.311 21.797 1.00 86.19 120 ARG A CA 1
ATOM 1005 C C . ARG A 1 120 ? -10.213 8.432 21.544 1.00 86.19 120 ARG A C 1
ATOM 1007 O O . ARG A 1 120 ? -10.035 7.269 21.167 1.00 86.19 120 ARG A O 1
ATOM 1014 N N . PRO A 1 121 ? -11.431 8.977 21.666 1.00 82.06 121 PRO A N 1
ATOM 1015 C CA . PRO A 1 121 ? -12.652 8.271 21.294 1.00 82.06 121 PRO A CA 1
ATOM 1016 C C . PRO A 1 121 ? -12.595 7.849 19.821 1.00 82.06 121 PRO A C 1
ATOM 1018 O O . PRO A 1 121 ? -12.399 8.659 18.913 1.00 82.06 121 PRO A O 1
ATOM 1021 N N . ARG A 1 122 ? -12.732 6.546 19.579 1.00 86.81 122 ARG A N 1
ATOM 1022 C CA . ARG A 1 122 ? -12.752 5.921 18.251 1.00 86.81 122 ARG A CA 1
ATOM 1023 C C . ARG A 1 122 ? -14.092 5.211 18.069 1.00 86.81 122 ARG A C 1
ATOM 1025 O O . ARG A 1 122 ? -14.582 4.604 19.018 1.00 86.81 122 ARG A O 1
ATOM 1032 N N . PRO A 1 123 ? -14.657 5.163 16.854 1.00 86.69 123 PRO A N 1
ATOM 1033 C CA . PRO A 1 123 ? -15.839 4.346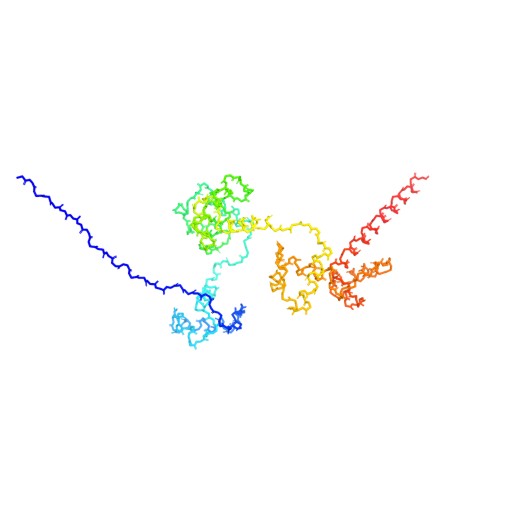 16.611 1.00 86.69 123 PRO A CA 1
ATOM 1034 C C . PRO A 1 123 ? -15.549 2.873 16.906 1.00 86.69 123 PRO A C 1
ATOM 1036 O O . PRO A 1 123 ? -14.521 2.349 16.467 1.00 86.69 123 PRO A O 1
ATOM 1039 N N . ILE A 1 124 ? -16.491 2.181 17.550 1.00 88.44 124 ILE A N 1
ATOM 1040 C CA . ILE A 1 124 ? -16.366 0.753 17.898 1.00 88.44 124 ILE A CA 1
ATOM 1041 C C . ILE A 1 124 ? -16.003 -0.098 16.681 1.00 88.44 124 ILE A C 1
ATOM 1043 O O . ILE A 1 124 ? -15.104 -0.929 16.745 1.00 88.44 124 ILE A O 1
ATOM 1047 N N . VAL A 1 125 ? -16.619 0.173 15.530 1.00 86.94 125 VAL A N 1
ATOM 1048 C CA . VAL A 1 125 ? -16.319 -0.533 14.275 1.00 86.94 125 VAL A CA 1
ATOM 1049 C C . VAL A 1 125 ? -14.838 -0.409 13.897 1.00 86.94 125 VAL A C 1
ATOM 1051 O O . VAL A 1 125 ? -14.240 -1.359 13.398 1.00 86.94 125 VAL A O 1
ATOM 1054 N N . GLN A 1 126 ? -14.216 0.745 14.142 1.00 88.69 126 GLN A N 1
ATOM 1055 C CA . GLN A 1 126 ? -12.801 0.952 13.846 1.00 88.69 126 GLN A CA 1
ATOM 1056 C C . GLN A 1 126 ? -11.909 0.188 14.833 1.00 88.69 126 GLN A C 1
ATOM 1058 O O . GLN A 1 126 ? -10.909 -0.397 14.406 1.00 88.69 126 GLN A O 1
ATOM 1063 N N . LEU A 1 127 ? -12.279 0.166 16.118 1.00 91.81 127 LEU A N 1
ATOM 1064 C CA . LEU A 1 127 ? -11.604 -0.618 17.159 1.00 91.81 127 LEU A CA 1
ATOM 1065 C C . LEU A 1 127 ? -11.654 -2.115 16.817 1.00 91.81 127 LEU A C 1
ATOM 1067 O O . LEU A 1 127 ? -10.605 -2.750 16.716 1.00 91.81 127 LEU A O 1
ATOM 1071 N N . GLN A 1 128 ? -12.843 -2.634 16.500 1.00 91.94 128 GLN A N 1
ATOM 1072 C CA . GLN A 1 128 ? -13.071 -4.018 16.073 1.00 91.94 128 GLN A CA 1
ATOM 1073 C C . GLN A 1 128 ? -12.252 -4.386 14.835 1.00 91.94 128 GLN A C 1
ATOM 1075 O O . GLN A 1 128 ? -11.551 -5.394 14.833 1.00 91.94 128 GLN A O 1
ATOM 1080 N N . LEU A 1 129 ? -12.294 -3.568 13.776 1.00 89.56 129 LEU A N 1
ATOM 1081 C CA . LEU A 1 129 ? -11.532 -3.829 12.549 1.00 89.56 129 LEU A CA 1
ATOM 1082 C C . LEU A 1 129 ? -10.024 -3.824 12.798 1.00 89.56 129 LEU A C 1
ATOM 1084 O O . LEU A 1 129 ? -9.307 -4.680 12.282 1.00 89.56 129 LEU A O 1
ATOM 1088 N N . THR A 1 130 ? -9.542 -2.871 13.594 1.00 90.75 130 THR A N 1
ATOM 1089 C CA . THR A 1 130 ? -8.112 -2.758 13.908 1.00 90.75 130 THR A CA 1
ATOM 1090 C C . THR A 1 130 ? -7.654 -3.946 14.735 1.00 90.75 130 THR A C 1
ATOM 1092 O O . THR A 1 130 ? -6.602 -4.520 14.453 1.00 90.75 130 THR A O 1
ATOM 1095 N N . TRP A 1 131 ? -8.471 -4.366 15.698 1.00 92.38 131 TRP A N 1
ATOM 1096 C CA . TRP A 1 131 ? -8.192 -5.552 16.478 1.00 92.38 131 TRP A CA 1
ATOM 1097 C C . TRP A 1 131 ? -8.183 -6.811 15.607 1.00 92.38 131 TRP A C 1
ATOM 1099 O O . TRP A 1 131 ? -7.147 -7.465 15.510 1.00 92.38 131 TRP A O 1
ATOM 1109 N N . ARG A 1 132 ? -9.272 -7.087 14.875 1.00 89.06 132 ARG A N 1
ATOM 1110 C CA . ARG A 1 132 ? -9.417 -8.259 13.990 1.00 89.06 132 ARG A CA 1
ATOM 1111 C C . ARG A 1 132 ? -8.271 -8.411 12.995 1.00 89.06 132 ARG A C 1
ATOM 1113 O O . ARG A 1 132 ? -7.900 -9.534 12.674 1.00 89.06 132 ARG A O 1
ATOM 1120 N N . HIS A 1 133 ? -7.759 -7.305 12.457 1.00 85.31 133 HIS A N 1
ATOM 1121 C CA . HIS A 1 133 ? -6.792 -7.349 11.363 1.00 85.31 133 HIS A CA 1
ATOM 1122 C C . HIS A 1 133 ? -5.340 -7.142 11.770 1.00 85.31 133 HIS A C 1
ATOM 1124 O O . HIS A 1 133 ? -4.488 -7.495 10.962 1.00 85.31 133 HIS A O 1
ATOM 1130 N N . SER A 1 134 ? -5.050 -6.569 12.942 1.00 85.44 134 SER A N 1
ATOM 1131 C CA . SER A 1 134 ? -3.683 -6.133 13.275 1.00 85.44 134 SER A CA 1
ATOM 1132 C C . SER A 1 134 ? -3.223 -6.438 14.701 1.00 85.44 134 SER A C 1
ATOM 1134 O O . SER A 1 134 ? -2.033 -6.295 14.976 1.00 85.44 134 SER A O 1
ATOM 1136 N N . ILE A 1 135 ? -4.132 -6.769 15.626 1.00 89.44 135 ILE A N 1
ATOM 1137 C CA . ILE A 1 135 ? -3.795 -6.974 17.049 1.00 89.44 135 ILE A CA 1
ATOM 1138 C C . ILE A 1 135 ? -4.226 -8.351 17.547 1.00 89.44 135 ILE A C 1
ATOM 1140 O O . ILE A 1 135 ? -3.565 -8.891 18.430 1.00 89.44 135 ILE A O 1
ATOM 1144 N N . ASN A 1 136 ? -5.297 -8.924 16.991 1.00 89.00 136 ASN A N 1
ATOM 1145 C CA . ASN A 1 136 ? -5.811 -10.221 17.402 1.00 89.00 136 ASN A CA 1
ATOM 1146 C C . ASN A 1 136 ? -4.677 -11.266 17.373 1.00 89.00 136 ASN A C 1
ATOM 1148 O O . ASN A 1 136 ? -4.136 -11.533 16.296 1.00 89.00 136 ASN A O 1
ATOM 1152 N N . PRO A 1 137 ? -4.338 -11.883 18.521 1.00 86.56 137 PRO A N 1
ATOM 1153 C CA . PRO A 1 137 ? -3.226 -12.825 18.617 1.00 86.56 137 PRO A CA 1
ATOM 1154 C C . PRO A 1 137 ? -3.418 -14.090 17.768 1.00 86.56 137 PRO A C 1
ATOM 1156 O O . PRO A 1 137 ? -2.439 -14.764 17.455 1.00 86.56 137 PRO A O 1
ATOM 1159 N N . ALA A 1 138 ? -4.650 -14.411 17.360 1.00 86.12 138 ALA A N 1
ATOM 1160 C CA . ALA A 1 138 ? -4.924 -15.511 16.437 1.00 86.12 138 ALA A CA 1
ATOM 1161 C C . ALA A 1 138 ? -4.392 -15.245 15.013 1.00 86.12 138 ALA A C 1
ATOM 1163 O O . ALA A 1 138 ? -4.179 -16.185 14.245 1.00 86.12 138 ALA A O 1
ATOM 1164 N N . ILE A 1 139 ? -4.160 -13.979 14.651 1.00 89.06 139 ILE A N 1
ATOM 1165 C CA . ILE A 1 139 ? -3.694 -13.582 13.323 1.00 89.06 139 ILE A CA 1
ATOM 1166 C C . ILE A 1 139 ? -2.172 -13.439 13.309 1.00 89.06 139 ILE A C 1
ATOM 1168 O O . ILE A 1 139 ? -1.568 -12.685 14.068 1.00 89.06 139 ILE A O 1
ATOM 1172 N N . ARG A 1 140 ? -1.524 -14.138 12.374 1.00 88.81 140 ARG A N 1
ATOM 1173 C CA . ARG A 1 140 ? -0.071 -14.098 12.188 1.00 88.81 140 ARG A CA 1
ATOM 1174 C C . ARG A 1 140 ? 0.320 -13.017 11.182 1.00 88.81 140 ARG A C 1
ATOM 1176 O O . ARG A 1 140 ? -0.167 -12.976 10.048 1.00 88.81 140 ARG A O 1
ATOM 1183 N N . HIS A 1 141 ? 1.298 -12.194 11.557 1.00 83.19 141 HIS A N 1
ATOM 1184 C CA . HIS A 1 141 ? 1.831 -11.100 10.727 1.00 83.19 141 HIS A CA 1
ATOM 1185 C C . HIS A 1 141 ? 3.223 -11.373 10.125 1.00 83.19 141 HIS A C 1
ATOM 1187 O O . HIS A 1 141 ? 3.789 -10.513 9.458 1.00 83.19 141 HIS A O 1
ATOM 1193 N N . GLY A 1 142 ? 3.767 -12.579 10.313 1.00 86.62 142 GLY A N 1
ATOM 1194 C CA . GLY A 1 142 ? 5.105 -12.966 9.848 1.00 86.62 142 GLY A CA 1
ATOM 1195 C C . GLY A 1 142 ? 5.131 -13.777 8.548 1.00 86.62 142 GLY A C 1
ATOM 1196 O O . GLY A 1 142 ? 4.135 -13.870 7.824 1.00 86.62 142 GLY A O 1
ATOM 1197 N N . ARG A 1 143 ? 6.284 -14.409 8.278 1.00 89.31 143 ARG A N 1
ATOM 1198 C CA . ARG A 1 143 ? 6.492 -15.304 7.124 1.00 89.31 143 ARG A CA 1
ATOM 1199 C C . ARG A 1 143 ? 5.436 -16.408 7.078 1.00 89.31 143 ARG A C 1
ATOM 1201 O O . ARG A 1 143 ? 5.012 -16.905 8.118 1.00 89.31 143 ARG A O 1
ATOM 1208 N N . TRP A 1 144 ? 5.021 -16.765 5.868 1.00 92.19 144 TRP A N 1
ATOM 1209 C CA . TRP A 1 144 ? 4.147 -17.907 5.622 1.00 92.19 144 TRP A CA 1
ATOM 1210 C C . TRP A 1 144 ? 4.926 -19.200 5.816 1.00 92.19 144 TRP A C 1
ATOM 1212 O O . TRP A 1 144 ? 6.028 -19.331 5.281 1.00 92.19 144 TRP A O 1
ATOM 1222 N N . THR A 1 145 ? 4.369 -20.126 6.590 1.00 92.19 145 THR A N 1
ATOM 1223 C CA . THR A 1 145 ? 4.952 -21.461 6.751 1.00 92.19 145 THR A CA 1
ATOM 1224 C C . THR A 1 145 ? 4.475 -22.385 5.637 1.00 92.19 145 THR A C 1
ATOM 1226 O O . THR A 1 145 ? 3.407 -22.174 5.066 1.00 92.19 145 THR A O 1
ATOM 1229 N N . GLU A 1 146 ? 5.244 -23.429 5.334 1.00 90.62 146 GLU A N 1
ATOM 1230 C CA . GLU A 1 146 ? 4.877 -24.392 4.287 1.00 90.62 146 GLU A CA 1
ATOM 1231 C C . GLU A 1 146 ? 3.487 -25.027 4.505 1.00 90.62 146 GLU A C 1
ATOM 1233 O O . GLU A 1 146 ? 2.698 -25.041 3.563 1.00 90.62 146 GLU A O 1
ATOM 1238 N N . PRO A 1 147 ? 3.091 -25.415 5.737 1.00 93.25 147 PRO A N 1
ATOM 1239 C CA . PRO A 1 147 ? 1.735 -25.903 5.989 1.00 93.25 147 PRO A CA 1
ATOM 1240 C C . PRO A 1 147 ? 0.640 -24.857 5.730 1.00 93.25 147 PRO A C 1
ATOM 1242 O O . PRO A 1 147 ? -0.429 -25.201 5.235 1.00 93.25 147 PRO A O 1
ATOM 1245 N N . GLU A 1 148 ? 0.885 -23.574 6.037 1.00 93.19 148 GLU A N 1
ATOM 1246 C CA . GLU A 1 148 ? -0.079 -22.499 5.740 1.00 93.19 148 GLU A CA 1
ATOM 1247 C C . GLU A 1 148 ? -0.255 -22.319 4.231 1.00 93.19 148 GLU A C 1
ATOM 1249 O O . GLU A 1 148 ? -1.362 -22.059 3.767 1.00 93.19 148 GLU A O 1
ATOM 1254 N N . ILE A 1 149 ? 0.837 -22.456 3.476 1.00 92.12 149 ILE A N 1
ATOM 1255 C CA . ILE A 1 149 ? 0.847 -22.338 2.017 1.00 92.12 149 ILE A CA 1
ATOM 1256 C C . ILE A 1 149 ? 0.082 -23.508 1.393 1.00 92.12 149 ILE A C 1
ATOM 1258 O O . ILE A 1 149 ? -0.828 -23.279 0.605 1.00 92.12 149 ILE A O 1
ATOM 1262 N N . GLN A 1 150 ? 0.374 -24.742 1.805 1.00 92.69 150 GLN A N 1
ATOM 1263 C CA . GLN A 1 150 ? -0.337 -25.929 1.320 1.00 92.69 150 GLN A CA 1
ATOM 1264 C C . GLN A 1 150 ? -1.837 -25.856 1.622 1.00 92.69 150 GLN A C 1
ATOM 1266 O O . GLN A 1 150 ? -2.665 -26.156 0.763 1.00 92.69 150 GLN A O 1
ATOM 1271 N N . LYS A 1 151 ? -2.200 -25.408 2.830 1.00 94.88 151 LYS A N 1
ATOM 1272 C CA . LYS A 1 151 ? -3.602 -25.235 3.218 1.00 94.88 151 LYS A CA 1
ATOM 1273 C C . LYS A 1 151 ? -4.286 -24.145 2.394 1.00 94.88 151 LYS A C 1
ATOM 1275 O O . LYS A 1 151 ? -5.426 -24.328 1.979 1.00 94.88 151 LYS A O 1
ATOM 1280 N N . LEU A 1 152 ? -3.598 -23.030 2.134 1.00 94.75 152 LEU A N 1
ATOM 1281 C CA . LEU A 1 152 ? -4.092 -21.980 1.245 1.00 94.75 152 LEU A CA 1
ATOM 1282 C C . LEU A 1 152 ? -4.376 -22.537 -0.156 1.00 94.75 152 LEU A C 1
ATOM 1284 O O . LEU A 1 152 ? -5.465 -22.308 -0.672 1.00 94.75 152 LEU A O 1
ATOM 1288 N N . ASP A 1 153 ? -3.447 -23.298 -0.734 1.00 92.69 153 ASP A N 1
ATOM 1289 C CA . ASP A 1 153 ? -3.592 -23.864 -2.080 1.00 92.69 153 ASP A CA 1
ATOM 1290 C C . ASP A 1 153 ? -4.785 -24.831 -2.168 1.00 92.69 153 ASP A C 1
ATOM 1292 O O . ASP A 1 153 ? -5.594 -24.739 -3.092 1.00 92.69 153 ASP A O 1
ATOM 1296 N N . GLN A 1 154 ? -4.952 -25.706 -1.169 1.00 94.69 154 GLN A N 1
ATOM 1297 C CA . GLN A 1 154 ? -6.100 -26.617 -1.076 1.00 94.69 154 GLN A CA 1
ATOM 1298 C C . GLN A 1 154 ? -7.432 -25.862 -0.984 1.00 94.69 154 GLN A C 1
ATOM 1300 O O . GLN A 1 154 ? -8.389 -26.190 -1.684 1.00 94.69 154 GLN A O 1
ATOM 1305 N N . LEU A 1 155 ? -7.498 -24.830 -0.139 1.00 95.50 155 LEU A N 1
ATOM 1306 C CA . LEU A 1 155 ? -8.720 -24.054 0.065 1.00 95.50 155 LEU A CA 1
ATOM 1307 C C . LEU A 1 155 ? -9.068 -23.206 -1.160 1.00 95.50 155 LEU A C 1
ATOM 1309 O O . LEU A 1 155 ? -10.241 -23.085 -1.495 1.00 95.50 155 LEU A O 1
ATOM 1313 N N . VAL A 1 156 ? -8.077 -22.659 -1.864 1.00 94.50 156 VAL A N 1
ATOM 1314 C CA . VAL A 1 156 ? -8.319 -21.945 -3.125 1.00 94.50 156 VAL A CA 1
ATOM 1315 C C . VAL A 1 156 ? -8.781 -22.910 -4.220 1.00 94.50 156 VAL A C 1
ATOM 1317 O O . VAL A 1 156 ? -9.664 -22.556 -4.996 1.00 94.50 156 VAL A O 1
ATOM 1320 N N . ALA A 1 157 ? -8.261 -24.140 -4.266 1.00 91.81 157 ALA A N 1
ATOM 1321 C CA . ALA A 1 157 ? -8.768 -25.165 -5.179 1.00 91.81 157 ALA A CA 1
ATOM 1322 C C . ALA A 1 157 ? -10.226 -25.562 -4.870 1.00 91.81 157 ALA A C 1
ATOM 1324 O O . ALA A 1 157 ? -10.984 -25.861 -5.789 1.00 91.81 157 ALA A O 1
ATOM 1325 N N . GLN A 1 158 ? -10.626 -25.532 -3.595 1.00 93.38 158 GLN A N 1
ATOM 1326 C CA . GLN A 1 158 ? -11.983 -25.870 -3.156 1.00 93.38 158 GLN A CA 1
ATOM 1327 C C . GLN A 1 158 ? -12.995 -24.730 -3.358 1.00 93.38 158 GLN A C 1
ATOM 1329 O O . GLN A 1 158 ? -14.088 -24.966 -3.869 1.00 93.38 158 GLN A O 1
ATOM 1334 N N . TYR A 1 159 ? -12.663 -23.511 -2.926 1.00 91.44 159 TYR A N 1
ATOM 1335 C CA . TYR A 1 159 ? -13.584 -22.363 -2.887 1.00 91.44 159 TYR A CA 1
ATOM 1336 C C . TYR A 1 159 ? -13.398 -21.383 -4.056 1.00 91.44 159 TYR A C 1
ATOM 1338 O O . TYR A 1 159 ? -14.206 -20.473 -4.238 1.00 91.44 159 TYR A O 1
ATOM 1346 N N . GLY A 1 160 ? -12.346 -21.550 -4.857 1.00 89.62 160 GLY A N 1
ATOM 1347 C CA . GLY A 1 160 ? -11.980 -20.621 -5.920 1.00 89.62 160 GLY A CA 1
ATOM 1348 C C . GLY A 1 160 ? -11.334 -19.331 -5.403 1.00 89.62 160 GLY A C 1
ATOM 1349 O O . GLY A 1 160 ? -10.917 -19.216 -4.250 1.00 89.62 160 GLY A O 1
ATOM 1350 N N . THR A 1 161 ? -11.230 -18.335 -6.286 1.00 89.12 161 THR A N 1
ATOM 1351 C CA . THR A 1 161 ? -10.572 -17.041 -6.011 1.00 89.12 161 THR A CA 1
ATOM 1352 C C . THR A 1 161 ? -11.543 -15.896 -5.724 1.00 89.12 161 THR A C 1
ATOM 1354 O O . THR A 1 161 ? -11.121 -14.737 -5.683 1.00 89.12 161 THR A O 1
ATOM 1357 N N . ASP A 1 162 ? -12.827 -16.202 -5.543 1.00 88.50 162 ASP A N 1
ATOM 1358 C CA . ASP A 1 162 ? -13.882 -15.196 -5.389 1.00 88.50 162 ASP A CA 1
ATOM 1359 C C . ASP A 1 162 ? -14.260 -14.969 -3.917 1.00 88.50 162 ASP A C 1
ATOM 1361 O O . ASP A 1 162 ? -14.604 -13.848 -3.541 1.00 88.50 162 ASP A O 1
ATOM 1365 N N . ASP A 1 163 ? -14.107 -15.988 -3.060 1.00 90.31 163 ASP A N 1
ATOM 1366 C CA . ASP A 1 163 ? -14.430 -15.915 -1.630 1.00 90.31 163 ASP A CA 1
ATOM 1367 C C . ASP A 1 163 ? -13.203 -16.126 -0.727 1.00 90.31 163 ASP A C 1
ATOM 1369 O O . ASP A 1 163 ? -12.948 -17.190 -0.158 1.00 90.31 163 ASP A O 1
ATOM 1373 N N . TRP A 1 164 ? -12.438 -15.051 -0.542 1.00 93.81 164 TRP A N 1
ATOM 1374 C CA . TRP A 1 164 ? -11.283 -15.046 0.361 1.00 93.81 164 TRP A CA 1
ATOM 1375 C C . TRP A 1 164 ? -11.662 -15.083 1.843 1.00 93.81 164 TRP A C 1
ATOM 1377 O O . TRP A 1 164 ? -10.789 -15.326 2.679 1.00 93.81 164 TRP A O 1
ATOM 1387 N N . VAL A 1 165 ? -12.929 -14.824 2.187 1.00 92.19 165 VAL A N 1
ATOM 1388 C CA . VAL A 1 165 ? -13.407 -14.916 3.571 1.00 92.19 165 VAL A CA 1
ATOM 1389 C C . VAL A 1 165 ? -13.492 -16.383 3.969 1.00 92.19 165 VAL A C 1
ATOM 1391 O O . VAL A 1 165 ? -12.909 -16.750 4.989 1.00 92.19 165 VAL A O 1
ATOM 1394 N N . ALA A 1 166 ? -14.102 -17.225 3.132 1.00 91.50 166 ALA A N 1
ATOM 1395 C CA . ALA A 1 166 ? -14.141 -18.674 3.334 1.00 91.50 166 ALA A CA 1
ATOM 1396 C C . ALA A 1 166 ? -12.729 -19.285 3.382 1.00 91.50 166 ALA A C 1
ATOM 1398 O O . ALA A 1 166 ? -12.401 -20.053 4.290 1.00 91.50 166 ALA A O 1
ATOM 1399 N N . VAL A 1 167 ? -11.844 -18.873 2.465 1.00 94.00 167 VAL A N 1
ATOM 1400 C CA . VAL A 1 167 ? -10.443 -19.328 2.455 1.00 94.00 167 VAL A CA 1
ATOM 1401 C C . VAL A 1 167 ? -9.728 -18.951 3.757 1.00 94.00 167 VAL A C 1
ATOM 1403 O O . VAL A 1 167 ? -9.090 -19.797 4.382 1.00 94.00 167 VAL A O 1
ATOM 1406 N N . ALA A 1 168 ? -9.848 -17.705 4.218 1.00 93.19 168 ALA A N 1
ATOM 1407 C CA . ALA A 1 168 ? -9.219 -17.274 5.466 1.00 93.19 168 ALA A CA 1
ATOM 1408 C C . ALA A 1 168 ? -9.789 -17.979 6.701 1.00 93.19 168 ALA A C 1
ATOM 1410 O O . ALA A 1 168 ? -9.026 -18.313 7.604 1.00 93.19 168 ALA A O 1
ATOM 1411 N N . GLN A 1 169 ? -11.095 -18.257 6.734 1.00 91.19 169 GLN A N 1
ATOM 1412 C CA . GLN A 1 169 ? -11.714 -19.051 7.801 1.00 91.19 169 GLN A CA 1
ATOM 1413 C C . GLN A 1 169 ? -11.145 -20.472 7.858 1.00 91.19 169 GLN A C 1
ATOM 1415 O O . GLN A 1 169 ? -10.941 -21.001 8.947 1.00 91.19 169 GLN A O 1
ATOM 1420 N N . GLY A 1 170 ? -10.833 -21.074 6.707 1.00 89.94 170 GLY A N 1
ATOM 1421 C CA . GLY A 1 170 ? -10.145 -22.362 6.648 1.00 89.94 170 GLY A CA 1
ATOM 1422 C C . GLY A 1 170 ? -8.678 -22.280 7.087 1.00 89.94 170 GLY A C 1
ATOM 1423 O O . GLY A 1 170 ? -8.202 -23.156 7.813 1.00 89.94 170 GLY A O 1
ATOM 1424 N N . VAL A 1 171 ? -7.948 -21.228 6.695 1.00 91.50 171 VAL A N 1
ATOM 1425 C CA . VAL A 1 171 ? -6.545 -21.020 7.109 1.00 91.50 171 VAL A CA 1
ATOM 1426 C C . VAL A 1 171 ? -6.439 -20.694 8.605 1.00 91.50 171 VAL A C 1
ATOM 1428 O O . VAL A 1 171 ? -5.495 -21.147 9.247 1.00 91.50 171 VAL A O 1
ATOM 1431 N N . GLN A 1 172 ? -7.421 -19.981 9.166 1.00 88.31 172 GLN A N 1
ATOM 1432 C CA . GLN A 1 172 ? -7.569 -19.542 10.566 1.00 88.31 172 GLN A CA 1
ATOM 1433 C C . GLN A 1 172 ? -6.503 -18.556 11.067 1.00 88.31 172 GLN A C 1
ATOM 1435 O O . GLN A 1 172 ? -6.833 -17.626 11.796 1.00 88.31 172 GLN A O 1
ATOM 1440 N N . SER A 1 173 ? -5.242 -18.705 10.656 1.00 90.25 173 SER A N 1
ATOM 1441 C CA . SER A 1 173 ? -4.123 -17.879 11.126 1.00 90.25 173 SER A CA 1
ATOM 1442 C C . SER A 1 173 ? -3.890 -16.598 10.317 1.00 90.25 173 SER A C 1
ATOM 1444 O O . SER A 1 173 ? -2.983 -15.824 10.634 1.00 90.25 173 SER A O 1
ATOM 1446 N N . ARG A 1 174 ? -4.646 -16.370 9.236 1.00 93.06 174 ARG A N 1
ATOM 1447 C CA . ARG A 1 174 ? -4.420 -15.284 8.268 1.00 93.06 174 ARG A CA 1
ATOM 1448 C C . ARG A 1 174 ? -5.723 -14.596 7.897 1.00 93.06 174 ARG A C 1
ATOM 1450 O O . ARG A 1 174 ? -6.780 -15.212 7.854 1.00 93.06 174 ARG A O 1
ATOM 1457 N N . THR A 1 175 ? -5.634 -13.308 7.590 1.00 92.12 175 THR A N 1
ATOM 1458 C CA . THR A 1 175 ? -6.777 -12.520 7.111 1.00 92.12 175 THR A CA 1
ATOM 1459 C C . THR A 1 175 ? -7.074 -12.796 5.628 1.00 92.12 175 THR A C 1
ATOM 1461 O O . THR A 1 175 ? -6.152 -13.125 4.876 1.00 92.12 175 THR A O 1
ATOM 1464 N N . PRO A 1 176 ? -8.315 -12.556 5.154 1.00 92.88 176 PRO A N 1
ATOM 1465 C CA . PRO A 1 176 ? -8.683 -12.692 3.736 1.00 92.88 176 PRO A CA 1
ATOM 1466 C C . PRO A 1 176 ? -7.742 -11.944 2.795 1.00 92.88 176 PRO A C 1
ATOM 1468 O O . PRO A 1 176 ? -7.332 -12.450 1.751 1.00 92.88 176 PRO A O 1
ATOM 1471 N N . ARG A 1 177 ? -7.336 -10.738 3.203 1.00 90.69 177 ARG A N 1
ATOM 1472 C CA . ARG A 1 177 ? -6.403 -9.912 2.444 1.00 90.69 177 ARG A CA 1
ATOM 1473 C C . ARG A 1 177 ? -5.015 -10.545 2.351 1.00 90.69 177 ARG A C 1
ATOM 1475 O O 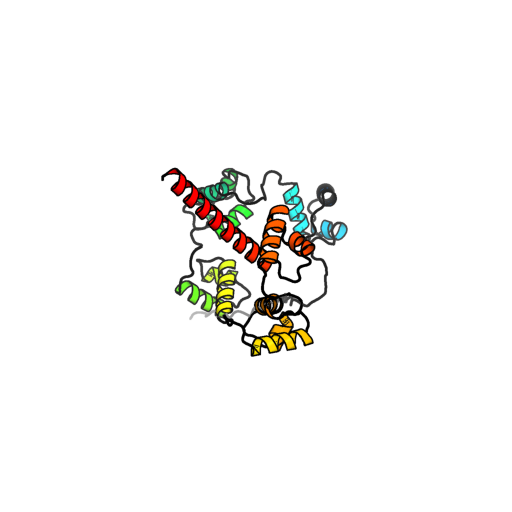. ARG A 1 177 ? -4.450 -10.568 1.263 1.00 90.69 177 ARG A O 1
ATOM 1482 N N . GLN A 1 178 ? -4.484 -11.068 3.458 1.00 92.69 178 GLN A N 1
ATOM 1483 C CA . GLN A 1 178 ? -3.192 -11.759 3.454 1.00 92.69 178 GLN A CA 1
ATOM 1484 C C . GLN A 1 178 ? -3.231 -13.003 2.556 1.00 92.69 178 GLN A C 1
ATOM 1486 O O . GLN A 1 178 ? -2.288 -13.215 1.799 1.00 92.69 178 GLN A O 1
ATOM 1491 N N . CYS A 1 179 ? -4.309 -13.795 2.606 1.00 94.00 179 CYS A N 1
ATOM 1492 C CA . CYS A 1 179 ? -4.503 -14.962 1.737 1.00 94.00 179 CYS A CA 1
ATOM 1493 C C . CYS A 1 179 ? -4.505 -14.572 0.252 1.00 94.00 179 CYS A C 1
ATOM 1495 O O . CYS A 1 179 ? -3.747 -15.14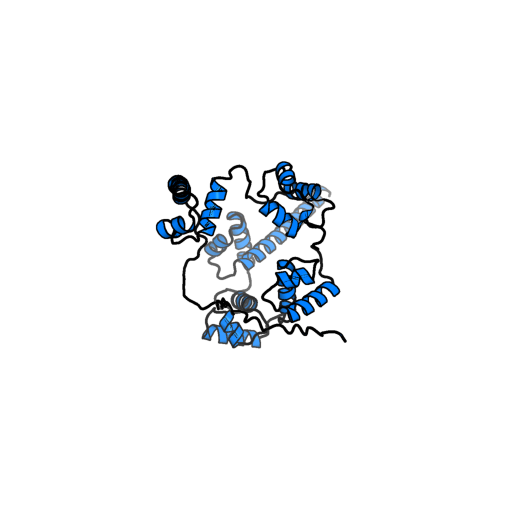1 -0.532 1.00 94.00 179 CYS A O 1
ATOM 1497 N N . LEU A 1 180 ? -5.281 -13.549 -0.121 1.00 94.00 180 LEU A N 1
ATOM 1498 C CA . LEU A 1 180 ? -5.325 -13.018 -1.486 1.00 94.00 180 LEU A CA 1
ATOM 1499 C C . LEU A 1 180 ? -3.951 -12.526 -1.962 1.00 94.00 180 LEU A C 1
ATOM 1501 O O . LEU A 1 180 ? -3.527 -12.833 -3.076 1.00 94.00 180 LEU A O 1
ATOM 1505 N N . GLU A 1 181 ? -3.259 -11.731 -1.144 1.00 91.06 181 GLU A N 1
ATOM 1506 C CA . GLU A 1 181 ? -1.930 -11.205 -1.477 1.00 91.06 181 GLU A CA 1
ATOM 1507 C C . GLU A 1 181 ? -0.914 -12.342 -1.641 1.00 91.06 181 GLU A C 1
ATOM 1509 O O . GLU A 1 181 ? -0.140 -12.349 -2.600 1.00 91.06 181 GLU A O 1
ATOM 1514 N N . ARG A 1 182 ? -0.962 -13.348 -0.760 1.00 92.12 182 ARG A N 1
ATOM 1515 C CA . ARG A 1 182 ? -0.092 -14.521 -0.833 1.00 92.12 182 ARG A CA 1
ATOM 1516 C C . ARG A 1 182 ? -0.332 -15.341 -2.094 1.00 92.12 182 ARG A C 1
ATOM 1518 O O . ARG A 1 182 ? 0.639 -15.662 -2.781 1.00 92.12 182 ARG A O 1
ATOM 1525 N N . TRP A 1 183 ? -1.591 -15.632 -2.409 1.00 90.81 183 TRP A N 1
ATOM 1526 C CA . TRP A 1 183 ? -1.963 -16.354 -3.622 1.00 90.81 183 TRP A CA 1
ATOM 1527 C C . TRP A 1 183 ? -1.497 -15.605 -4.870 1.00 90.81 183 TRP A C 1
ATOM 1529 O O . TRP A 1 183 ? -0.838 -16.184 -5.730 1.00 90.81 183 TRP A O 1
ATOM 1539 N N . LYS A 1 184 ? -1.734 -14.287 -4.936 1.00 86.69 184 LYS A N 1
ATOM 1540 C CA . LYS A 1 184 ? -1.218 -13.438 -6.021 1.00 86.69 184 LYS A CA 1
ATOM 1541 C C . LYS A 1 184 ? 0.294 -13.554 -6.166 1.00 86.69 184 LYS A C 1
ATOM 1543 O O . LYS A 1 184 ? 0.772 -13.701 -7.279 1.00 86.69 184 LYS A O 1
ATOM 1548 N N . TRP A 1 185 ? 1.047 -13.552 -5.067 1.00 83.00 185 TRP A N 1
ATOM 1549 C CA . TRP A 1 185 ? 2.498 -13.737 -5.125 1.00 83.00 185 TRP A CA 1
ATOM 1550 C C . TRP A 1 185 ? 2.928 -15.137 -5.573 1.00 83.00 185 TRP A C 1
ATOM 1552 O O . TRP A 1 185 ? 3.972 -15.264 -6.210 1.00 83.00 185 TRP A O 1
ATOM 1562 N N . GLN A 1 186 ? 2.177 -16.190 -5.237 1.00 80.56 186 GLN A N 1
ATOM 1563 C CA . GLN A 1 186 ? 2.432 -17.540 -5.758 1.00 80.56 186 GLN A CA 1
ATOM 1564 C C . GLN A 1 186 ? 2.204 -17.591 -7.268 1.00 80.56 186 GLN A C 1
ATOM 1566 O O . GLN A 1 186 ? 3.059 -18.102 -7.986 1.00 80.56 186 GLN A O 1
ATOM 1571 N N . GLN A 1 187 ? 1.131 -16.964 -7.751 1.00 74.75 187 GLN A N 1
ATOM 1572 C CA . GLN A 1 187 ? 0.902 -16.775 -9.182 1.00 74.75 187 GLN A CA 1
ATOM 1573 C C . GLN A 1 187 ? 1.985 -15.879 -9.810 1.00 74.75 187 GLN A C 1
ATOM 1575 O O . GLN A 1 187 ? 2.447 -16.143 -10.908 1.00 74.75 187 GLN A O 1
ATOM 1580 N N . ASP A 1 188 ? 2.506 -14.878 -9.096 1.00 68.12 188 ASP A N 1
ATOM 1581 C CA . ASP A 1 188 ? 3.613 -14.057 -9.599 1.00 68.12 188 ASP A CA 1
ATOM 1582 C C . ASP A 1 188 ? 4.947 -14.824 -9.681 1.00 68.12 188 ASP A C 1
ATOM 1584 O O . ASP A 1 188 ? 5.861 -14.405 -10.393 1.00 68.12 188 ASP A O 1
ATOM 1588 N N . LYS A 1 189 ? 5.114 -15.939 -8.954 1.00 62.94 189 LYS A N 1
ATOM 1589 C CA . LYS A 1 189 ? 6.299 -16.802 -9.097 1.00 62.94 189 LYS A CA 1
ATOM 1590 C C . LYS A 1 189 ? 6.280 -17.624 -10.384 1.00 62.94 189 LYS A C 1
ATOM 1592 O O . LYS A 1 189 ? 7.364 -17.985 -10.828 1.00 62.94 189 LYS A O 1
ATOM 1597 N N . SER A 1 190 ? 5.112 -17.894 -10.971 1.00 61.16 190 SER A N 1
ATOM 1598 C CA . SER A 1 190 ? 5.035 -18.511 -12.302 1.00 61.16 190 SER A CA 1
ATOM 1599 C C . SER A 1 190 ? 5.332 -17.511 -13.423 1.00 61.16 190 SER A C 1
ATOM 1601 O O . SER A 1 190 ? 5.550 -17.913 -14.561 1.00 61.16 190 SER A O 1
ATOM 1603 N N . LEU A 1 191 ? 5.407 -16.210 -13.115 1.00 68.62 191 LEU A N 1
ATOM 1604 C CA . LEU A 1 191 ? 5.844 -15.213 -14.082 1.00 68.62 191 LEU A CA 1
ATOM 1605 C C . LEU A 1 191 ? 7.346 -15.331 -14.336 1.00 68.62 191 LEU A C 1
ATOM 1607 O O . LEU A 1 191 ? 8.154 -15.367 -13.402 1.00 68.62 191 LEU A O 1
ATOM 1611 N N . LYS A 1 192 ? 7.732 -15.256 -15.610 1.00 74.75 192 LYS A N 1
ATOM 1612 C CA . LYS A 1 192 ? 9.136 -15.185 -16.017 1.00 74.75 192 LYS A CA 1
ATOM 1613 C C . LYS A 1 192 ? 9.828 -13.973 -15.382 1.00 74.75 192 LYS A C 1
ATOM 1615 O O . LYS A 1 192 ? 9.461 -12.817 -15.621 1.00 74.75 192 LYS A O 1
ATOM 1620 N N . LYS A 1 193 ? 10.868 -14.241 -14.588 1.00 71.38 193 LYS A N 1
ATOM 1621 C CA . LYS A 1 193 ? 11.760 -13.237 -13.986 1.00 71.38 193 LYS A CA 1
ATOM 1622 C C . LYS A 1 193 ? 13.100 -13.227 -14.722 1.00 71.38 193 LYS A C 1
ATOM 1624 O O . LYS A 1 193 ? 13.542 -14.257 -15.214 1.00 71.38 193 LYS A O 1
ATOM 1629 N N . GLY A 1 194 ? 13.751 -12.065 -14.789 1.00 79.62 194 GLY A N 1
ATOM 1630 C CA . GLY A 1 194 ? 15.066 -11.903 -15.425 1.00 79.62 194 GLY A CA 1
ATOM 1631 C C . GLY A 1 194 ? 15.072 -10.922 -16.598 1.00 79.62 194 GLY A C 1
ATOM 1632 O O . GLY A 1 194 ? 14.070 -10.245 -16.850 1.00 79.62 194 GLY A O 1
ATOM 1633 N N . ARG A 1 195 ? 16.212 -10.835 -17.298 1.00 84.75 195 ARG A N 1
ATOM 1634 C CA . ARG A 1 195 ? 16.427 -9.916 -18.432 1.00 84.75 195 ARG A CA 1
ATOM 1635 C C . ARG A 1 195 ? 15.474 -10.223 -19.589 1.00 84.75 195 ARG A C 1
ATOM 1637 O O . ARG A 1 195 ? 15.061 -11.368 -19.763 1.00 84.75 195 ARG A O 1
ATOM 1644 N N . TYR A 1 196 ? 15.109 -9.189 -20.338 1.00 88.69 196 TYR A N 1
ATOM 1645 C CA . TYR A 1 196 ? 14.414 -9.358 -21.608 1.00 88.69 196 TYR A CA 1
ATOM 1646 C C . TYR A 1 196 ? 15.413 -9.807 -22.671 1.00 88.69 196 TYR A C 1
ATOM 1648 O O . TYR A 1 196 ? 16.578 -9.409 -22.657 1.00 88.69 196 TYR A O 1
ATOM 1656 N N . THR A 1 197 ? 14.958 -10.694 -23.542 1.00 90.94 197 THR A N 1
ATOM 1657 C CA . THR A 1 197 ? 15.710 -11.165 -24.704 1.00 90.94 197 THR A CA 1
ATOM 1658 C C . THR A 1 197 ? 15.422 -10.273 -25.908 1.00 90.94 197 THR A C 1
ATOM 1660 O O . THR A 1 197 ? 14.337 -9.708 -26.014 1.00 90.94 197 THR A O 1
ATOM 1663 N N . ALA A 1 198 ? 16.345 -10.209 -26.870 1.00 89.56 198 ALA A N 1
ATOM 1664 C CA . ALA A 1 198 ? 16.140 -9.428 -28.095 1.00 89.56 198 ALA A CA 1
ATOM 1665 C C . ALA A 1 198 ? 14.880 -9.860 -28.880 1.00 89.56 198 ALA A C 1
ATOM 1667 O O . ALA A 1 198 ? 14.229 -9.041 -29.525 1.00 89.56 198 ALA A O 1
ATOM 1668 N N . ALA A 1 199 ? 14.502 -11.142 -28.793 1.00 91.25 199 ALA A N 1
ATOM 1669 C CA . ALA A 1 199 ? 13.261 -11.652 -29.372 1.00 91.25 199 ALA A CA 1
ATOM 1670 C C . ALA A 1 199 ? 12.013 -11.101 -28.658 1.00 91.25 199 ALA A C 1
ATOM 1672 O O . ALA A 1 199 ? 11.052 -10.713 -29.321 1.00 91.25 199 ALA A O 1
ATOM 1673 N N . GLU A 1 200 ? 12.034 -11.025 -27.321 1.00 91.50 200 GLU A N 1
ATOM 1674 C CA . GLU A 1 200 ? 10.966 -10.385 -26.541 1.00 91.50 200 GLU A CA 1
ATOM 1675 C C . GLU A 1 200 ? 10.879 -8.889 -26.856 1.00 91.50 200 GLU A C 1
ATOM 1677 O O . GLU A 1 200 ? 9.779 -8.375 -27.036 1.00 91.50 200 GLU A O 1
ATOM 1682 N N . ASP A 1 201 ? 12.017 -8.205 -26.979 1.00 92.94 201 ASP A N 1
ATOM 1683 C CA . ASP A 1 201 ? 12.069 -6.777 -27.304 1.00 92.94 201 ASP A CA 1
ATOM 1684 C C . ASP A 1 201 ? 11.430 -6.485 -28.661 1.00 92.94 201 ASP A C 1
ATOM 1686 O O . ASP A 1 201 ? 10.572 -5.606 -28.770 1.00 92.94 201 ASP A O 1
ATOM 1690 N N . LYS A 1 202 ? 11.788 -7.275 -29.682 1.00 93.19 202 LYS A N 1
ATOM 1691 C CA . LYS A 1 202 ? 11.188 -7.177 -31.015 1.00 93.19 202 LYS A CA 1
ATOM 1692 C C . LYS A 1 202 ? 9.679 -7.425 -30.967 1.00 93.19 202 LYS A C 1
ATOM 1694 O O . LYS A 1 202 ? 8.916 -6.618 -31.485 1.00 93.19 202 LYS A O 1
ATOM 1699 N N . ALA A 1 203 ? 9.241 -8.486 -30.288 1.00 94.06 203 ALA A N 1
ATOM 1700 C CA . ALA A 1 203 ? 7.820 -8.800 -30.164 1.00 94.06 203 ALA A CA 1
ATOM 1701 C C . ALA A 1 203 ? 7.032 -7.686 -29.448 1.00 94.06 203 ALA A C 1
ATOM 1703 O O . ALA A 1 203 ? 5.914 -7.367 -29.852 1.00 94.06 203 ALA A O 1
ATOM 1704 N N . ILE A 1 204 ? 7.608 -7.076 -28.404 1.00 94.00 204 ILE A N 1
ATOM 1705 C CA . ILE A 1 204 ? 6.999 -5.943 -27.694 1.00 94.00 204 ILE A CA 1
ATOM 1706 C C . ILE A 1 204 ? 6.885 -4.732 -28.623 1.00 94.00 204 ILE A C 1
ATOM 1708 O O . ILE A 1 204 ? 5.818 -4.126 -28.676 1.00 94.00 204 ILE A O 1
ATOM 1712 N N . LEU A 1 205 ? 7.940 -4.391 -29.368 1.00 93.38 205 LEU A N 1
ATOM 1713 C CA . LEU A 1 205 ? 7.929 -3.269 -30.313 1.00 93.38 205 LEU A CA 1
ATOM 1714 C C . LEU A 1 205 ? 6.885 -3.457 -31.421 1.00 93.38 205 LEU A C 1
ATOM 1716 O O . LEU A 1 205 ? 6.086 -2.552 -31.657 1.00 93.38 205 LEU A O 1
ATOM 1720 N N . ASP A 1 206 ? 6.846 -4.637 -32.041 1.00 93.75 206 ASP A N 1
ATOM 1721 C CA . ASP A 1 206 ? 5.895 -4.964 -33.109 1.00 93.75 206 ASP A CA 1
ATOM 1722 C C . ASP A 1 206 ? 4.444 -4.904 -32.596 1.00 93.75 206 ASP A C 1
ATOM 1724 O O . ASP A 1 206 ? 3.547 -4.362 -33.247 1.00 93.75 206 ASP A O 1
ATOM 1728 N N . ALA A 1 207 ? 4.201 -5.414 -31.385 1.00 94.00 207 ALA A N 1
ATOM 1729 C CA . ALA A 1 207 ? 2.883 -5.374 -30.767 1.00 94.00 207 ALA A CA 1
ATOM 1730 C C . ALA A 1 207 ? 2.472 -3.954 -30.346 1.00 94.00 207 ALA A C 1
ATOM 1732 O O . ALA A 1 207 ? 1.314 -3.584 -30.534 1.00 94.00 207 ALA A O 1
ATOM 1733 N N . VAL A 1 208 ? 3.386 -3.135 -29.819 1.00 94.00 208 VAL A N 1
ATOM 1734 C CA . VAL A 1 208 ? 3.090 -1.731 -29.488 1.00 94.00 208 VAL A CA 1
ATOM 1735 C C . VAL A 1 208 ? 2.830 -0.914 -30.754 1.00 94.00 208 VAL A C 1
ATOM 1737 O O . VAL A 1 208 ? 1.918 -0.091 -30.759 1.00 94.00 208 VAL A O 1
ATOM 1740 N N . ALA A 1 209 ? 3.535 -1.181 -31.856 1.00 92.31 209 ALA A N 1
ATOM 1741 C CA . ALA A 1 209 ? 3.246 -0.547 -33.142 1.00 92.31 209 ALA A CA 1
ATOM 1742 C C . ALA A 1 209 ? 1.816 -0.847 -33.634 1.00 92.31 209 ALA A C 1
ATOM 1744 O O . ALA A 1 209 ? 1.185 0.004 -34.255 1.00 92.31 209 ALA A O 1
ATOM 1745 N N . LYS A 1 210 ? 1.285 -2.038 -33.321 1.00 93.75 210 LYS A N 1
ATOM 1746 C CA . LYS A 1 210 ? -0.062 -2.469 -33.723 1.00 93.75 210 LYS A CA 1
ATOM 1747 C C . LYS A 1 210 ? -1.178 -2.040 -32.762 1.00 93.75 210 LYS A C 1
ATOM 1749 O O . LYS A 1 210 ? -2.270 -1.711 -33.213 1.00 93.75 210 LYS A O 1
ATOM 1754 N N . TYR A 1 211 ? -0.939 -2.093 -31.452 1.00 93.06 211 TYR A N 1
ATOM 1755 C CA . TYR A 1 211 ? -1.970 -1.906 -30.417 1.00 93.06 211 TYR A CA 1
ATOM 1756 C C . TYR A 1 211 ? -1.788 -0.628 -29.579 1.00 93.06 211 TYR A C 1
ATOM 1758 O O . TYR A 1 211 ? -2.595 -0.358 -28.686 1.00 93.06 211 TYR A O 1
ATOM 1766 N N . GLY A 1 212 ? -0.740 0.155 -29.843 1.00 89.44 212 GLY A N 1
ATOM 1767 C CA . GLY A 1 212 ? -0.353 1.312 -29.040 1.00 89.44 212 GLY A CA 1
ATOM 1768 C C . GLY A 1 212 ? 0.099 0.929 -27.627 1.00 89.44 212 GLY A C 1
ATOM 1769 O O . GLY A 1 212 ? 0.422 -0.222 -27.334 1.00 89.44 212 GLY A O 1
ATOM 1770 N N . GLU A 1 213 ? 0.071 1.895 -26.706 1.00 90.56 213 GLU A N 1
ATOM 1771 C CA . GLU A 1 213 ? 0.454 1.699 -25.296 1.00 90.56 213 GLU A CA 1
ATOM 1772 C C . GLU A 1 213 ? -0.606 0.955 -24.456 1.00 90.56 213 GLU A C 1
ATOM 1774 O O . GLU A 1 213 ? -0.610 1.005 -23.223 1.00 90.56 213 GLU A O 1
ATOM 1779 N N . ASN A 1 214 ? -1.515 0.212 -25.096 1.00 91.94 214 ASN A N 1
ATOM 1780 C CA . ASN A 1 214 ? -2.415 -0.692 -24.393 1.00 91.94 214 ASN A CA 1
ATOM 1781 C C . ASN A 1 214 ? -1.674 -1.985 -24.014 1.00 91.94 214 ASN A C 1
ATOM 1783 O O . ASN A 1 214 ? -1.798 -3.024 -24.665 1.00 91.94 214 ASN A O 1
ATOM 1787 N N . PHE A 1 215 ? -0.908 -1.936 -22.922 1.00 90.62 215 PHE A N 1
ATOM 1788 C CA . PHE A 1 215 ? -0.043 -3.048 -22.516 1.00 90.62 215 PHE A CA 1
ATOM 1789 C C . PHE A 1 215 ? -0.787 -4.332 -22.118 1.00 90.62 215 PHE A C 1
ATOM 1791 O O . PHE A 1 215 ? -0.182 -5.405 -22.095 1.00 90.62 215 PHE A O 1
ATOM 1798 N N . ALA A 1 216 ? -2.092 -4.259 -21.836 1.00 91.25 216 ALA A N 1
ATOM 1799 C CA . ALA A 1 216 ? -2.919 -5.450 -21.657 1.00 91.25 216 ALA A CA 1
ATOM 1800 C C . ALA A 1 216 ? -3.124 -6.186 -22.993 1.00 91.25 216 ALA A C 1
ATOM 1802 O O . ALA A 1 216 ? -2.929 -7.401 -23.056 1.00 91.25 216 ALA A O 1
ATOM 1803 N N . ALA A 1 217 ? -3.436 -5.446 -24.063 1.00 91.00 217 ALA A N 1
ATOM 1804 C CA . ALA A 1 217 ? -3.542 -5.987 -25.417 1.00 91.00 217 ALA A CA 1
ATOM 1805 C C . ALA A 1 217 ? -2.180 -6.466 -25.945 1.00 91.00 217 ALA A C 1
ATOM 1807 O O . ALA A 1 217 ? -2.092 -7.562 -26.496 1.00 91.00 217 ALA A O 1
ATOM 1808 N N . VAL A 1 218 ? -1.105 -5.707 -25.694 1.00 93.38 218 VAL A N 1
ATOM 1809 C CA . VAL A 1 218 ? 0.271 -6.099 -26.051 1.00 93.38 218 VAL A CA 1
ATOM 1810 C C . VAL A 1 218 ? 0.647 -7.419 -25.384 1.00 93.38 218 VAL A C 1
ATOM 1812 O O . VAL A 1 218 ? 1.054 -8.344 -26.081 1.00 93.38 218 VAL A O 1
ATOM 1815 N N . LYS A 1 219 ? 0.448 -7.552 -24.060 1.00 93.38 219 LYS A N 1
ATOM 1816 C CA . LYS A 1 219 ? 0.714 -8.804 -23.330 1.00 93.38 219 LYS A CA 1
ATOM 1817 C C . LYS A 1 219 ? -0.028 -9.984 -23.960 1.00 93.38 219 LYS A C 1
ATOM 1819 O O . LYS A 1 219 ? 0.569 -11.046 -24.133 1.00 93.38 219 LYS A O 1
ATOM 1824 N N . ALA A 1 220 ? -1.314 -9.804 -24.267 1.00 92.19 220 ALA A N 1
ATOM 1825 C CA . ALA A 1 220 ? -2.142 -10.848 -24.859 1.00 92.19 220 ALA A CA 1
ATOM 1826 C C . ALA A 1 220 ? -1.639 -11.254 -26.255 1.00 92.19 220 ALA A C 1
ATOM 1828 O O . ALA A 1 220 ? -1.566 -12.445 -26.550 1.00 92.19 220 ALA A O 1
ATOM 1829 N N . ALA A 1 221 ? -1.227 -10.285 -27.077 1.00 92.25 221 ALA A N 1
ATOM 1830 C CA . ALA A 1 221 ? -0.715 -10.525 -28.423 1.00 92.25 221 ALA A CA 1
ATOM 1831 C C . ALA A 1 221 ? 0.602 -11.317 -28.425 1.00 92.25 221 ALA A C 1
ATOM 1833 O O . ALA A 1 221 ? 0.737 -12.272 -29.186 1.00 92.25 221 ALA A O 1
ATOM 1834 N N . ILE A 1 222 ? 1.546 -10.968 -27.545 1.00 92.19 222 ILE A N 1
ATOM 1835 C CA . ILE A 1 222 ? 2.847 -11.655 -27.455 1.00 92.19 222 ILE A CA 1
ATOM 1836 C C . ILE A 1 222 ? 2.810 -12.908 -26.566 1.00 92.19 222 ILE A C 1
ATOM 1838 O O . ILE A 1 222 ? 3.844 -13.539 -26.365 1.00 92.19 222 ILE A O 1
ATOM 1842 N N . LYS A 1 223 ? 1.641 -13.237 -25.989 1.00 89.75 223 LYS A N 1
ATOM 1843 C CA . LYS A 1 223 ? 1.428 -14.342 -25.034 1.00 89.75 223 LYS A CA 1
ATOM 1844 C C . LYS A 1 223 ? 2.506 -14.401 -23.944 1.00 89.75 223 LYS A C 1
ATOM 1846 O O . LYS A 1 223 ? 2.996 -15.469 -23.591 1.00 89.75 223 LYS A O 1
ATOM 1851 N N . SER A 1 224 ? 2.899 -13.238 -23.423 1.00 86.12 224 SER A N 1
ATOM 1852 C CA . SER A 1 224 ? 4.007 -13.171 -22.471 1.00 86.12 224 SER A CA 1
ATOM 1853 C C . SER A 1 224 ? 3.604 -13.720 -21.107 1.00 86.12 224 SER A C 1
ATOM 1855 O O . SER A 1 224 ? 2.562 -13.367 -20.547 1.00 86.12 224 SER A O 1
ATOM 1857 N N . GLU A 1 225 ? 4.516 -14.492 -20.526 1.00 84.56 225 GLU A N 1
ATOM 1858 C CA . GLU A 1 225 ? 4.496 -14.916 -19.126 1.00 84.56 225 GLU A CA 1
ATOM 1859 C C . GLU A 1 225 ? 4.778 -13.758 -18.149 1.00 84.56 225 GLU A C 1
ATOM 1861 O O . GLU A 1 225 ? 4.787 -13.958 -16.941 1.00 84.56 225 GLU A O 1
ATOM 1866 N N . ARG A 1 226 ? 5.027 -12.530 -18.628 1.00 87.25 226 ARG A N 1
ATOM 1867 C CA . ARG A 1 226 ? 5.210 -11.330 -17.794 1.00 87.25 226 ARG A CA 1
ATOM 1868 C C . ARG A 1 226 ? 3.913 -10.529 -17.684 1.00 87.25 226 ARG A C 1
ATOM 1870 O O . ARG A 1 226 ? 3.037 -10.582 -18.543 1.00 87.25 226 ARG A O 1
ATOM 1877 N N . THR A 1 227 ? 3.767 -9.739 -16.621 1.00 85.94 227 THR A N 1
ATOM 1878 C CA . THR A 1 227 ? 2.601 -8.853 -16.470 1.00 85.94 227 THR A CA 1
ATOM 1879 C C . THR A 1 227 ? 2.647 -7.689 -17.460 1.00 85.94 227 THR A C 1
ATOM 1881 O O . THR A 1 227 ? 3.718 -7.237 -17.862 1.00 85.94 227 THR A O 1
ATOM 1884 N N . ALA A 1 228 ? 1.473 -7.135 -17.783 1.00 88.38 228 ALA A N 1
ATOM 1885 C CA . ALA A 1 228 ? 1.366 -5.919 -18.592 1.00 88.38 228 ALA A CA 1
ATOM 1886 C C . ALA A 1 228 ? 2.167 -4.755 -17.981 1.00 88.38 228 ALA A C 1
ATOM 1888 O O . ALA A 1 228 ? 2.752 -3.957 -18.704 1.00 88.38 228 ALA A O 1
ATOM 1889 N N . ARG A 1 229 ? 2.265 -4.701 -16.644 1.00 86.38 229 ARG A N 1
ATOM 1890 C CA . ARG A 1 229 ? 3.087 -3.719 -15.930 1.00 86.38 229 ARG A CA 1
ATOM 1891 C C . ARG A 1 229 ? 4.580 -3.891 -16.214 1.00 86.38 229 ARG A C 1
ATOM 1893 O O . ARG A 1 229 ? 5.244 -2.897 -16.482 1.00 86.38 229 ARG A O 1
ATOM 1900 N N . HIS A 1 230 ? 5.104 -5.118 -16.166 1.00 88.38 230 HIS A N 1
ATOM 1901 C CA . HIS A 1 230 ? 6.513 -5.369 -16.484 1.00 88.38 230 HIS A CA 1
ATOM 1902 C C . HIS A 1 230 ? 6.836 -4.989 -17.930 1.00 88.38 230 HIS A C 1
ATOM 1904 O O . HIS A 1 230 ? 7.873 -4.374 -18.172 1.00 88.38 230 HIS A O 1
ATOM 1910 N N . ILE A 1 231 ? 5.943 -5.323 -18.867 1.00 90.56 231 ILE A N 1
ATOM 1911 C CA . ILE A 1 231 ? 6.105 -4.995 -20.289 1.00 90.56 231 ILE A CA 1
ATOM 1912 C C . ILE A 1 231 ? 6.059 -3.479 -20.496 1.00 90.56 231 ILE A C 1
ATOM 1914 O O . ILE A 1 231 ? 6.924 -2.941 -21.172 1.00 90.56 231 ILE A O 1
ATOM 1918 N N . SER A 1 232 ? 5.105 -2.789 -19.864 1.00 90.62 232 SER A N 1
ATOM 1919 C CA . SER A 1 232 ? 4.991 -1.326 -19.901 1.00 90.62 232 SER A CA 1
ATOM 1920 C C . SER A 1 232 ? 6.262 -0.640 -19.414 1.00 90.62 232 SER A C 1
ATOM 1922 O O . SER A 1 232 ? 6.816 0.198 -20.117 1.00 90.62 232 SER A O 1
ATOM 1924 N N . GLN A 1 233 ? 6.764 -1.044 -18.245 1.00 88.19 233 GLN A N 1
ATOM 1925 C CA . GLN A 1 233 ? 7.996 -0.489 -17.692 1.00 88.19 233 GLN A CA 1
ATOM 1926 C C . GLN A 1 233 ? 9.184 -0.736 -18.621 1.00 88.19 233 GLN A C 1
ATOM 1928 O O . GLN A 1 233 ? 9.937 0.188 -18.909 1.00 88.19 233 GLN A O 1
ATOM 1933 N N . HIS A 1 234 ? 9.345 -1.964 -19.116 1.00 89.62 234 HIS A N 1
ATOM 1934 C CA . HIS A 1 234 ? 10.436 -2.289 -20.030 1.00 89.62 234 HIS A CA 1
ATOM 1935 C C . HIS A 1 234 ? 10.341 -1.508 -21.339 1.00 89.62 234 HIS A C 1
ATOM 1937 O O . HIS A 1 234 ? 11.335 -0.952 -21.792 1.00 89.62 234 HIS A O 1
ATOM 1943 N N . TYR A 1 235 ? 9.141 -1.379 -21.905 1.00 90.31 235 TYR A N 1
ATOM 1944 C CA . TYR A 1 235 ? 8.928 -0.563 -23.089 1.00 90.31 235 TYR A CA 1
ATOM 1945 C C . TYR A 1 235 ? 9.320 0.892 -22.831 1.00 90.31 235 TYR A C 1
ATOM 1947 O O . TYR A 1 235 ? 10.172 1.416 -23.535 1.00 90.31 235 TYR A O 1
ATOM 1955 N N . HIS A 1 236 ? 8.779 1.538 -21.796 1.00 85.25 236 HIS A N 1
ATOM 1956 C CA . HIS A 1 236 ? 9.067 2.950 -21.531 1.00 85.25 236 HIS A CA 1
ATOM 1957 C C . HIS A 1 236 ? 10.543 3.205 -21.200 1.00 85.25 236 HIS A C 1
ATOM 1959 O O . HIS A 1 236 ? 11.113 4.163 -21.713 1.00 85.25 236 HIS A O 1
ATOM 1965 N N . TYR A 1 237 ? 11.184 2.343 -20.405 1.00 79.06 237 TYR A N 1
ATOM 1966 C CA . TYR A 1 237 ? 12.568 2.561 -19.971 1.00 79.06 237 TYR A CA 1
ATOM 1967 C C . TYR A 1 237 ? 13.616 2.066 -20.972 1.00 79.06 237 TYR A C 1
ATOM 1969 O O . TYR A 1 237 ? 14.611 2.753 -21.193 1.00 79.06 237 TYR A O 1
ATOM 1977 N N . MET A 1 238 ? 13.399 0.929 -21.633 1.00 81.56 238 MET A N 1
ATOM 1978 C CA . MET A 1 238 ? 14.427 0.274 -22.454 1.00 81.56 238 MET A CA 1
ATOM 1979 C C . MET A 1 238 ? 14.167 0.356 -23.959 1.00 81.56 238 MET A C 1
ATOM 1981 O O . MET A 1 238 ? 15.128 0.433 -24.716 1.00 81.56 238 MET A O 1
ATOM 1985 N N . LEU A 1 239 ? 12.905 0.361 -24.405 1.00 84.25 239 LEU A N 1
ATOM 1986 C CA . LEU A 1 239 ? 12.572 0.235 -25.836 1.00 84.25 239 LEU A CA 1
ATOM 1987 C C . LEU A 1 239 ? 12.046 1.526 -26.473 1.00 84.25 239 LEU A C 1
ATOM 1989 O O . LEU A 1 239 ? 12.172 1.717 -27.681 1.00 84.25 239 LEU A O 1
ATOM 1993 N N . SER A 1 240 ? 11.453 2.419 -25.681 1.00 78.62 240 SER A N 1
ATOM 1994 C CA . SER A 1 240 ? 10.821 3.635 -26.180 1.00 78.62 240 SER A CA 1
ATOM 1995 C C . SER A 1 240 ? 11.864 4.544 -26.813 1.00 78.62 240 SER A C 1
ATOM 1997 O O . SER A 1 240 ? 12.854 4.904 -26.173 1.00 78.62 240 SER A O 1
ATOM 1999 N N . LYS A 1 241 ? 11.610 4.972 -28.050 1.00 69.62 241 LYS A N 1
ATOM 2000 C CA . LYS A 1 241 ? 12.480 5.893 -28.795 1.00 69.62 241 LYS A CA 1
ATOM 2001 C C . LYS A 1 241 ? 12.463 7.325 -28.247 1.00 69.62 241 LYS A C 1
ATOM 2003 O O . LYS A 1 241 ? 13.282 8.131 -28.661 1.00 69.62 241 LYS A O 1
ATOM 2008 N N . THR A 1 242 ? 11.542 7.647 -27.337 1.00 71.12 242 THR A N 1
ATOM 2009 C CA . THR A 1 242 ? 11.387 9.004 -26.784 1.00 71.12 242 THR A CA 1
ATOM 2010 C C . THR A 1 242 ? 12.370 9.331 -25.666 1.00 71.12 242 THR A C 1
ATOM 2012 O O . THR A 1 242 ? 12.546 10.500 -25.342 1.00 71.12 242 THR A O 1
ATOM 2015 N N . THR A 1 243 ? 12.975 8.317 -25.045 1.00 69.62 243 THR A N 1
ATOM 2016 C CA . THR A 1 243 ? 13.931 8.525 -23.953 1.00 69.62 243 THR A CA 1
ATOM 2017 C C . THR A 1 243 ? 15.343 8.532 -24.509 1.00 69.62 243 THR A C 1
ATOM 2019 O O . THR A 1 243 ? 15.766 7.549 -25.123 1.00 69.62 243 THR A O 1
ATOM 2022 N N . ASP A 1 244 ? 16.059 9.630 -24.279 1.00 73.50 244 ASP A N 1
ATOM 2023 C CA . ASP A 1 244 ? 17.481 9.719 -24.597 1.00 73.50 244 ASP A CA 1
ATOM 2024 C C . ASP A 1 244 ? 18.288 8.819 -23.649 1.00 73.50 244 ASP A C 1
ATOM 2026 O O . ASP A 1 244 ? 18.093 8.838 -22.431 1.00 73.50 244 ASP A O 1
ATOM 2030 N N . ARG A 1 245 ? 19.161 7.996 -24.233 1.00 74.62 245 ARG A N 1
ATOM 2031 C CA . ARG A 1 245 ? 20.018 7.012 -23.551 1.00 74.62 245 ARG A CA 1
ATOM 2032 C C . ARG A 1 245 ? 21.489 7.181 -23.930 1.00 74.62 245 ARG A C 1
ATOM 2034 O O . ARG A 1 245 ? 22.271 6.243 -23.785 1.00 74.62 245 ARG A O 1
ATOM 2041 N N . SER A 1 246 ? 21.854 8.343 -24.463 1.00 81.69 246 SER A N 1
ATOM 2042 C CA . SER A 1 246 ? 23.241 8.700 -24.731 1.00 81.69 246 SER A CA 1
ATOM 2043 C C . SER A 1 246 ? 24.104 8.572 -23.458 1.00 81.69 246 SER A C 1
ATOM 2045 O O . SER A 1 246 ? 23.592 8.698 -22.336 1.00 81.69 246 SER A O 1
ATOM 2047 N N . PRO A 1 247 ? 25.411 8.277 -23.583 1.00 85.12 247 PRO A N 1
ATOM 2048 C CA . PRO A 1 247 ? 26.324 8.308 -22.444 1.00 85.12 247 PRO A CA 1
ATOM 2049 C C . PRO A 1 247 ? 26.234 9.653 -21.709 1.00 85.12 247 PRO A C 1
ATOM 2051 O O . PRO A 1 247 ? 26.008 10.686 -22.334 1.00 85.12 247 PRO A O 1
ATOM 2054 N N . TRP A 1 248 ? 26.364 9.637 -20.384 1.00 87.62 248 TRP A N 1
ATOM 2055 C CA . TRP A 1 248 ? 26.401 10.865 -19.588 1.00 87.62 248 TRP A CA 1
ATOM 2056 C C . TRP A 1 248 ? 27.792 11.483 -19.645 1.00 87.62 248 TRP A C 1
ATOM 2058 O O . TRP A 1 248 ? 28.779 10.767 -19.443 1.00 87.62 248 TRP A O 1
ATOM 2068 N N . THR A 1 249 ? 27.868 12.791 -19.879 1.00 90.56 249 THR A N 1
ATOM 2069 C CA . THR A 1 249 ? 29.132 13.524 -19.749 1.00 90.56 249 THR A CA 1
ATOM 2070 C C . THR A 1 249 ? 29.312 14.055 -18.321 1.00 90.56 249 THR A C 1
ATOM 2072 O O . THR A 1 249 ? 28.319 14.293 -17.626 1.00 90.56 249 THR A O 1
ATOM 2075 N N . PRO A 1 250 ? 30.556 14.252 -17.846 1.00 89.31 250 PRO A N 1
ATOM 2076 C CA . PRO A 1 250 ? 30.802 14.831 -16.524 1.00 89.31 250 PRO A CA 1
ATOM 2077 C C . PRO A 1 250 ? 30.144 16.207 -16.334 1.00 89.31 250 PRO A C 1
ATOM 2079 O O . PRO A 1 250 ? 29.668 16.520 -15.245 1.00 89.31 250 PRO A O 1
ATOM 2082 N N . GLU A 1 251 ? 30.069 17.012 -17.396 1.00 89.12 251 GLU A N 1
ATOM 2083 C CA . GLU A 1 251 ? 29.445 18.337 -17.375 1.00 89.12 251 GLU A CA 1
ATOM 2084 C C . GLU A 1 251 ? 27.930 18.234 -17.171 1.00 89.12 251 GLU A C 1
ATOM 2086 O O . GLU A 1 251 ? 27.375 18.944 -16.335 1.00 89.12 251 GLU A O 1
ATOM 2091 N N . GLU A 1 252 ? 27.259 17.323 -17.884 1.00 88.81 252 GLU A N 1
ATOM 2092 C CA . GLU A 1 252 ? 25.829 17.057 -17.693 1.00 88.81 252 GLU A CA 1
ATOM 2093 C C . GLU A 1 252 ? 25.537 16.539 -16.278 1.00 88.81 252 GLU A C 1
ATOM 2095 O O . GLU A 1 252 ? 24.550 16.935 -15.655 1.00 88.81 252 GLU A O 1
ATOM 2100 N N . GLU A 1 253 ? 26.393 15.652 -15.757 1.00 92.94 253 GLU A N 1
ATOM 2101 C CA . GLU A 1 253 ? 26.269 15.123 -14.397 1.00 92.94 253 GLU A CA 1
ATOM 2102 C C . GLU A 1 253 ? 26.366 16.245 -13.351 1.00 92.94 253 GLU A C 1
ATOM 2104 O O . GLU A 1 253 ? 25.548 16.290 -12.425 1.00 92.94 253 GLU A O 1
ATOM 2109 N N . MET A 1 254 ? 27.306 17.180 -13.526 1.00 92.00 254 MET A N 1
ATOM 2110 C CA . MET A 1 254 ? 27.461 18.337 -12.642 1.00 92.00 254 MET A CA 1
ATOM 2111 C C . MET A 1 254 ? 26.281 19.311 -12.755 1.00 92.00 254 MET A C 1
ATOM 2113 O O . MET A 1 254 ? 25.739 19.741 -11.741 1.00 92.00 254 MET A O 1
ATOM 2117 N N . GLN A 1 255 ? 25.790 19.584 -13.967 1.00 92.62 255 GLN A N 1
ATOM 2118 C CA . GLN A 1 255 ? 24.608 20.430 -14.169 1.00 92.62 255 GLN A CA 1
ATOM 2119 C C . GLN A 1 255 ? 23.361 19.857 -13.485 1.00 92.62 255 GLN A C 1
ATOM 2121 O O . GLN A 1 255 ? 22.584 20.601 -12.881 1.00 92.62 255 GLN A O 1
ATOM 2126 N N . VAL A 1 256 ? 23.164 18.533 -13.537 1.00 92.94 256 VAL A N 1
ATOM 2127 C CA . VAL A 1 256 ? 22.091 17.868 -12.782 1.00 92.94 256 VAL A CA 1
ATOM 2128 C C . VAL A 1 256 ? 22.277 18.076 -11.281 1.00 92.94 256 VAL A C 1
ATOM 2130 O O . VAL A 1 256 ? 21.293 18.338 -10.589 1.00 92.94 256 VAL A O 1
ATOM 2133 N N . TYR A 1 257 ? 23.507 17.971 -10.773 1.00 94.44 257 TYR A N 1
ATOM 2134 C CA . TYR A 1 257 ? 23.806 18.182 -9.359 1.00 94.44 257 TYR A CA 1
ATOM 2135 C C . TYR A 1 257 ? 23.494 19.610 -8.895 1.00 94.44 257 TYR A C 1
ATOM 2137 O O . TYR A 1 257 ? 22.767 19.794 -7.910 1.00 94.44 257 TYR A O 1
ATOM 2145 N N . ASP A 1 258 ? 23.964 20.606 -9.639 1.00 93.50 258 ASP A N 1
ATOM 2146 C CA . ASP A 1 258 ? 23.784 22.021 -9.318 1.00 93.50 258 ASP A CA 1
ATOM 2147 C C . ASP A 1 258 ? 22.308 22.421 -9.361 1.00 93.50 258 ASP A C 1
ATOM 2149 O O . ASP A 1 258 ? 21.783 23.009 -8.413 1.00 93.50 258 ASP A O 1
ATOM 2153 N N . LEU A 1 259 ? 21.596 22.045 -10.429 1.00 93.50 259 LEU A N 1
ATOM 2154 C CA . LEU A 1 259 ? 20.178 22.371 -10.585 1.00 93.50 259 LEU A CA 1
ATOM 2155 C C . LEU A 1 259 ? 19.302 21.635 -9.568 1.00 93.50 259 LEU A C 1
ATOM 2157 O O . LEU A 1 259 ? 18.359 22.222 -9.036 1.00 93.50 259 LEU A O 1
ATOM 2161 N N . ALA A 1 260 ? 19.608 20.372 -9.257 1.00 93.38 260 ALA A N 1
ATOM 2162 C CA . ALA A 1 260 ? 18.889 19.637 -8.221 1.00 93.38 260 ALA A CA 1
ATOM 2163 C C . ALA A 1 260 ? 19.080 20.270 -6.840 1.00 93.38 260 ALA A C 1
ATOM 2165 O O . ALA A 1 260 ? 18.120 20.357 -6.078 1.00 93.38 260 ALA A O 1
ATOM 2166 N N . THR A 1 261 ? 20.285 20.751 -6.534 1.00 92.56 261 THR A N 1
ATOM 2167 C CA . THR A 1 261 ? 20.568 21.451 -5.274 1.00 92.56 261 THR A CA 1
ATOM 2168 C C . THR A 1 261 ? 19.865 22.811 -5.233 1.00 92.56 261 THR A C 1
ATOM 2170 O O . THR A 1 261 ? 19.206 23.135 -4.246 1.00 92.56 261 THR A O 1
ATOM 2173 N N . LYS A 1 262 ? 19.899 23.566 -6.338 1.00 94.06 262 LYS A N 1
ATOM 2174 C CA . LYS A 1 262 ? 19.226 24.867 -6.491 1.00 94.06 262 LYS A CA 1
ATOM 2175 C C . LYS A 1 262 ? 17.706 24.781 -6.321 1.00 94.06 262 LYS A C 1
ATOM 2177 O O . LYS A 1 262 ? 17.108 25.666 -5.716 1.00 94.06 262 LYS A O 1
ATOM 2182 N N . TYR A 1 263 ? 17.074 23.735 -6.853 1.00 92.81 263 TYR A N 1
ATOM 2183 C CA . TYR A 1 263 ? 15.615 23.565 -6.819 1.00 92.81 263 TYR A CA 1
ATOM 2184 C C . TYR A 1 263 ? 15.116 22.615 -5.733 1.00 92.81 263 TYR A C 1
ATOM 2186 O O . TYR A 1 263 ? 13.998 22.113 -5.845 1.00 92.81 263 TYR A O 1
ATOM 2194 N N . ASN A 1 264 ? 15.915 22.366 -4.691 1.00 91.12 264 ASN A N 1
ATOM 2195 C CA . ASN A 1 264 ? 15.536 21.503 -3.570 1.00 91.12 264 ASN A CA 1
ATOM 2196 C C . ASN A 1 264 ? 14.959 20.150 -4.041 1.00 91.12 264 ASN A C 1
ATOM 2198 O O . ASN A 1 264 ? 13.899 19.698 -3.606 1.00 91.12 264 ASN A O 1
ATOM 2202 N N . HIS A 1 265 ? 15.653 19.551 -5.011 1.00 89.12 265 HIS A N 1
ATOM 2203 C CA . HIS A 1 265 ? 15.375 18.246 -5.606 1.00 89.12 265 HIS A CA 1
ATOM 2204 C C . HIS A 1 265 ? 14.067 18.116 -6.400 1.00 89.12 265 HIS A C 1
ATOM 2206 O O . HIS A 1 265 ? 13.603 16.994 -6.637 1.00 89.12 265 HIS A O 1
ATOM 2212 N N . ASP A 1 266 ? 13.492 19.219 -6.892 1.00 90.06 266 ASP A N 1
ATOM 2213 C CA . ASP A 1 266 ? 12.403 19.160 -7.874 1.00 90.06 266 ASP A CA 1
ATOM 2214 C C . ASP A 1 266 ? 12.910 18.703 -9.257 1.00 90.06 266 ASP A C 1
ATOM 2216 O O . ASP A 1 266 ? 13.153 19.491 -10.174 1.00 90.06 266 ASP A O 1
ATOM 2220 N N . MET A 1 267 ? 13.057 17.386 -9.427 1.00 86.62 267 MET A N 1
ATOM 2221 C CA . MET A 1 267 ? 13.585 16.788 -10.658 1.00 86.62 267 MET A CA 1
ATOM 2222 C C . MET A 1 267 ? 12.689 16.980 -11.886 1.00 86.62 267 MET A C 1
ATOM 2224 O O . MET A 1 267 ? 13.151 16.748 -13.004 1.00 86.62 267 MET A O 1
ATOM 2228 N N . LYS A 1 268 ? 11.422 17.385 -11.718 1.00 87.25 268 LYS A N 1
ATOM 2229 C CA . LYS A 1 268 ? 10.588 17.760 -12.870 1.00 87.25 268 LYS A CA 1
ATOM 2230 C C . LYS A 1 268 ? 11.076 19.082 -13.438 1.00 87.25 268 LYS A C 1
ATOM 2232 O O . LYS A 1 268 ? 11.375 19.151 -14.626 1.00 87.25 268 LYS A O 1
ATOM 2237 N N . ARG A 1 269 ? 11.260 20.072 -12.566 1.00 89.38 269 ARG A N 1
ATOM 2238 C CA . ARG A 1 269 ? 11.799 21.379 -12.935 1.00 89.38 269 ARG A CA 1
ATOM 2239 C C . ARG A 1 269 ? 13.224 21.281 -13.477 1.00 89.38 269 ARG A C 1
ATOM 2241 O O . ARG A 1 269 ? 13.521 21.870 -14.508 1.00 89.38 269 ARG A O 1
ATOM 2248 N N . VAL A 1 270 ? 14.081 20.471 -12.848 1.00 90.44 270 VAL A N 1
ATOM 2249 C CA . VAL A 1 270 ? 15.445 20.207 -13.350 1.00 90.44 270 VAL A CA 1
ATOM 2250 C C . VAL A 1 270 ? 15.404 19.610 -14.759 1.00 90.44 270 VAL A C 1
ATOM 2252 O O . VAL A 1 270 ? 16.146 20.044 -15.636 1.00 90.44 270 VAL A O 1
ATOM 2255 N N . LYS A 1 271 ? 14.513 18.641 -15.006 1.00 89.94 271 LYS A N 1
ATOM 2256 C CA . LYS A 1 271 ? 14.351 18.034 -16.332 1.00 89.94 271 LYS A CA 1
ATOM 2257 C C . LYS A 1 271 ? 13.894 19.051 -17.383 1.00 89.94 271 LYS A C 1
ATOM 2259 O O . LYS A 1 271 ? 14.397 19.016 -18.505 1.00 89.94 271 LYS A O 1
ATOM 2264 N N . GLU A 1 272 ? 12.947 19.916 -17.032 1.00 89.81 272 GLU A N 1
ATOM 2265 C CA . GLU A 1 272 ? 12.435 20.976 -17.908 1.00 89.81 272 GLU A CA 1
ATOM 2266 C C . GLU A 1 272 ? 13.521 22.004 -18.251 1.00 89.81 272 GLU A C 1
ATOM 2268 O O . GLU A 1 272 ? 13.679 22.359 -19.417 1.00 89.81 272 GLU A O 1
ATOM 2273 N N . GLU A 1 273 ? 14.315 22.424 -17.265 1.00 89.94 273 GLU A N 1
ATOM 2274 C CA . GLU A 1 273 ? 15.385 23.414 -17.440 1.00 89.94 273 GLU A CA 1
ATOM 2275 C C . GLU A 1 273 ? 16.555 22.874 -18.265 1.00 89.94 273 GLU A C 1
ATOM 2277 O O . GLU A 1 273 ? 17.039 23.553 -19.168 1.00 89.94 273 GLU A O 1
ATOM 2282 N N . LEU A 1 274 ? 16.936 21.614 -18.037 1.00 86.19 274 LEU A N 1
ATOM 2283 C CA . LEU A 1 274 ? 17.917 20.910 -18.866 1.00 86.19 274 LEU A CA 1
ATOM 2284 C C . LEU A 1 274 ? 17.384 20.570 -20.263 1.00 86.19 274 LEU A C 1
ATOM 2286 O O . LEU A 1 274 ? 18.142 20.085 -21.099 1.00 86.19 274 LEU A O 1
ATOM 2290 N N . LYS A 1 275 ? 16.073 20.744 -20.504 1.00 86.19 275 LYS A N 1
ATOM 2291 C CA . LYS A 1 275 ? 15.361 20.245 -21.694 1.00 86.19 275 LYS A CA 1
ATOM 2292 C C . LYS A 1 275 ? 15.721 18.787 -21.999 1.00 86.19 275 LYS A C 1
ATOM 2294 O O . LYS A 1 275 ? 15.838 18.378 -23.153 1.00 86.19 275 LYS A O 1
ATOM 2299 N N . SER A 1 276 ? 15.924 18.000 -20.944 1.00 81.56 276 SER A N 1
ATOM 2300 C CA . SER A 1 276 ? 16.502 16.671 -21.070 1.00 81.56 276 SER A CA 1
ATOM 2301 C C . SER A 1 276 ? 15.449 15.673 -21.542 1.00 81.56 276 SER A C 1
ATOM 2303 O O . SER A 1 276 ? 14.395 15.510 -20.920 1.00 81.56 276 SER A O 1
ATOM 2305 N N . GLY A 1 277 ? 15.760 14.937 -22.612 1.00 81.56 277 GLY A N 1
ATOM 2306 C CA . GLY A 1 277 ? 14.980 13.778 -23.055 1.00 81.56 277 GLY A CA 1
ATOM 2307 C C . GLY A 1 277 ? 15.127 12.552 -22.142 1.00 81.56 277 GLY A C 1
ATOM 2308 O O . GLY A 1 277 ? 14.456 11.543 -22.358 1.00 81.56 277 GLY A O 1
ATOM 2309 N N . ARG A 1 278 ? 15.988 12.615 -21.116 1.00 84.12 278 ARG A N 1
ATOM 2310 C CA . ARG A 1 278 ? 16.301 11.494 -20.217 1.00 84.12 278 ARG A CA 1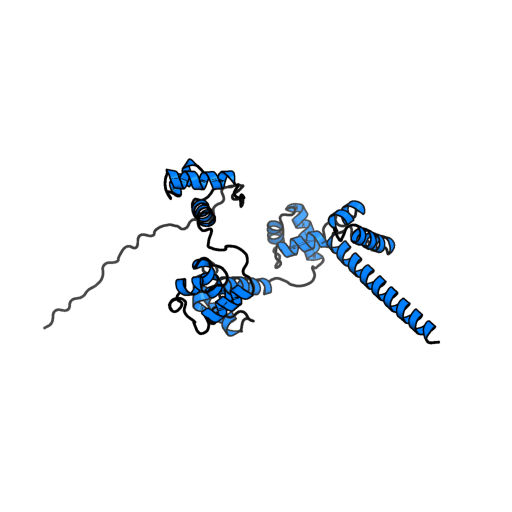
ATOM 2311 C C . ARG A 1 278 ? 15.175 11.247 -19.199 1.00 84.12 278 ARG A C 1
ATOM 2313 O O . ARG A 1 278 ? 14.315 12.105 -18.937 1.00 84.12 278 ARG A O 1
ATOM 2320 N N . ALA A 1 279 ? 15.121 10.051 -18.611 1.00 81.75 279 ALA A N 1
ATOM 2321 C CA . ALA A 1 279 ? 14.108 9.748 -17.602 1.00 81.75 279 ALA A CA 1
ATOM 2322 C C . ALA A 1 279 ? 14.445 10.445 -16.274 1.00 81.75 279 ALA A C 1
ATOM 2324 O O . ALA A 1 279 ? 15.592 10.459 -15.841 1.00 81.75 279 ALA A O 1
ATOM 2325 N N . ALA A 1 280 ? 13.439 10.963 -15.558 1.00 84.19 280 ALA A N 1
ATOM 2326 C CA . ALA A 1 280 ? 13.656 11.640 -14.269 1.00 84.19 280 ALA A CA 1
ATOM 2327 C C . ALA A 1 280 ? 14.335 10.735 -13.220 1.00 84.19 280 ALA A C 1
ATOM 2329 O O . ALA A 1 280 ? 15.004 11.213 -12.306 1.00 84.19 280 ALA A O 1
ATOM 2330 N N . LYS A 1 281 ? 14.177 9.412 -13.354 1.00 83.75 281 LYS A N 1
ATOM 2331 C CA . LYS A 1 281 ? 14.870 8.440 -12.507 1.00 83.75 281 LYS A CA 1
ATOM 2332 C C . LYS A 1 281 ? 16.381 8.423 -12.760 1.00 83.75 281 LYS A C 1
ATOM 2334 O O . LYS A 1 281 ? 17.132 8.242 -11.805 1.00 83.75 281 LYS A O 1
ATOM 2339 N N . ASP A 1 282 ? 16.813 8.640 -13.997 1.00 86.12 282 ASP A N 1
ATOM 2340 C CA . ASP A 1 282 ? 18.232 8.683 -14.350 1.00 86.12 282 ASP A CA 1
ATOM 2341 C C . ASP A 1 282 ? 18.882 9.934 -13.761 1.00 86.12 282 ASP A C 1
ATOM 2343 O O . ASP A 1 282 ? 19.906 9.817 -13.097 1.00 86.12 282 ASP A O 1
ATOM 2347 N N . LEU A 1 283 ? 18.226 11.097 -13.857 1.00 89.81 283 LEU A N 1
ATOM 2348 C CA . LEU A 1 283 ? 18.687 12.336 -13.213 1.00 89.81 283 LEU A CA 1
ATOM 2349 C C . LEU A 1 283 ? 18.936 12.129 -11.710 1.00 89.81 283 LEU A C 1
ATOM 2351 O O . LEU A 1 283 ? 19.992 12.483 -11.197 1.00 89.81 283 LEU A O 1
ATOM 2355 N N . TRP A 1 284 ? 18.006 11.470 -11.010 1.00 91.12 284 TRP A N 1
ATOM 2356 C CA . TRP A 1 284 ? 18.188 11.103 -9.601 1.00 91.12 284 TRP A CA 1
ATOM 2357 C C . TRP A 1 284 ? 19.411 10.210 -9.360 1.00 91.12 284 TRP A C 1
ATOM 2359 O O . TRP A 1 284 ? 20.137 10.405 -8.386 1.00 91.12 284 TRP A O 1
ATOM 2369 N N . ASN A 1 285 ? 19.634 9.210 -10.214 1.00 90.62 285 ASN A N 1
ATOM 2370 C CA . ASN A 1 285 ? 20.769 8.301 -10.070 1.00 90.62 285 ASN A CA 1
ATOM 2371 C C . ASN A 1 285 ? 22.102 9.049 -10.244 1.00 90.62 285 ASN A C 1
ATOM 2373 O O . ASN A 1 285 ? 23.030 8.813 -9.468 1.00 90.62 285 ASN A O 1
ATOM 2377 N N . HIS A 1 286 ? 22.173 9.967 -11.213 1.00 92.06 286 HIS A N 1
ATOM 2378 C CA . HIS A 1 286 ? 23.361 10.779 -11.479 1.00 92.06 286 HIS A CA 1
ATOM 2379 C C . HIS A 1 286 ? 23.587 11.853 -10.407 1.00 92.06 286 HIS A C 1
ATOM 2381 O O . HIS A 1 286 ? 24.711 11.981 -9.933 1.00 92.06 286 HIS A O 1
ATOM 2387 N N . TYR A 1 287 ? 22.532 12.496 -9.896 1.00 94.06 287 TYR A N 1
ATOM 2388 C CA . TYR A 1 287 ? 22.614 13.379 -8.725 1.00 94.06 287 TYR A CA 1
ATOM 2389 C C . TYR A 1 287 ? 23.315 12.693 -7.544 1.00 94.06 287 TYR A C 1
ATOM 2391 O O . TYR A 1 287 ? 24.308 13.188 -7.015 1.00 94.06 287 TYR A O 1
ATOM 2399 N N . TYR A 1 288 ? 22.839 11.506 -7.150 1.00 93.69 288 TYR A N 1
ATOM 2400 C CA . TYR A 1 288 ? 23.439 10.772 -6.036 1.00 93.69 288 TYR A CA 1
ATOM 2401 C C . TYR A 1 288 ? 24.832 10.219 -6.357 1.00 93.69 288 TYR A C 1
ATOM 2403 O O . TYR A 1 288 ? 25.612 9.986 -5.434 1.00 93.69 288 TYR A O 1
ATOM 2411 N N . LYS A 1 289 ? 25.151 9.965 -7.633 1.00 93.62 289 LYS A N 1
ATOM 2412 C CA . LYS A 1 289 ? 26.503 9.576 -8.057 1.00 93.62 289 LYS A CA 1
ATOM 2413 C C . LYS A 1 289 ? 27.484 10.721 -7.807 1.00 93.62 289 LYS A C 1
ATOM 2415 O O . LYS A 1 289 ? 28.456 10.489 -7.093 1.00 93.62 289 LYS A O 1
ATOM 2420 N N . VAL A 1 290 ? 27.184 11.916 -8.316 1.00 94.06 290 VAL A N 1
ATOM 2421 C CA . VAL A 1 290 ? 28.023 13.115 -8.153 1.00 94.06 290 VAL A CA 1
ATOM 2422 C C . VAL A 1 290 ? 28.132 13.505 -6.688 1.00 94.06 290 VAL A C 1
ATOM 2424 O O . VAL A 1 290 ? 29.236 13.685 -6.189 1.00 94.06 290 VAL A O 1
ATOM 2427 N N . LYS A 1 291 ? 27.011 13.511 -5.955 1.00 94.12 291 LYS A N 1
ATOM 2428 C CA . LYS A 1 291 ? 27.005 13.807 -4.517 1.00 94.12 291 LYS A CA 1
ATOM 2429 C C . LYS A 1 291 ? 28.014 12.950 -3.743 1.00 94.12 291 LYS A C 1
ATOM 2431 O O . LYS A 1 291 ? 28.842 13.481 -3.016 1.00 94.12 291 LYS A O 1
ATOM 2436 N N . ARG A 1 292 ? 27.994 11.629 -3.959 1.00 95.12 292 ARG A N 1
ATOM 2437 C CA . ARG A 1 292 ? 28.935 10.700 -3.310 1.00 95.12 292 ARG A CA 1
ATOM 2438 C C . ARG A 1 292 ? 30.387 10.902 -3.743 1.00 95.12 292 ARG A C 1
ATOM 2440 O O . ARG A 1 292 ? 31.285 10.502 -3.010 1.00 95.12 292 ARG A O 1
ATOM 2447 N N . GLN A 1 293 ? 30.631 11.397 -4.956 1.00 92.06 293 GLN A N 1
ATOM 2448 C CA . GLN A 1 293 ? 31.988 11.697 -5.421 1.00 92.06 293 GLN A CA 1
ATOM 2449 C C . GLN A 1 293 ? 32.530 12.934 -4.706 1.00 92.06 293 GLN A C 1
ATOM 2451 O O . GLN A 1 293 ? 33.622 12.861 -4.155 1.00 92.06 293 GLN A O 1
ATOM 2456 N N . LEU A 1 294 ? 31.727 13.996 -4.622 1.00 92.12 294 LEU A N 1
ATOM 2457 C CA . LEU A 1 294 ? 32.087 15.230 -3.925 1.00 92.12 294 LEU A CA 1
ATOM 2458 C C . LEU A 1 294 ? 32.316 15.003 -2.426 1.00 92.12 294 LEU A C 1
ATOM 2460 O O . LEU A 1 294 ? 33.338 15.434 -1.908 1.00 92.12 294 LEU A O 1
ATOM 2464 N N . GLU A 1 295 ? 31.434 14.253 -1.754 1.00 92.44 295 GLU A N 1
ATOM 2465 C CA . GLU A 1 295 ? 31.602 13.889 -0.334 1.00 92.44 295 GLU A CA 1
ATOM 2466 C C . GLU A 1 295 ? 32.952 13.182 -0.094 1.00 92.44 295 GLU A C 1
ATOM 2468 O O . GLU A 1 295 ? 33.689 13.522 0.827 1.00 92.44 295 GLU A O 1
ATOM 2473 N N . LYS A 1 296 ? 33.338 12.249 -0.976 1.00 93.12 296 LYS A N 1
ATOM 2474 C CA . LYS A 1 296 ? 34.633 11.550 -0.886 1.00 93.12 296 LYS A CA 1
ATOM 2475 C C . LYS A 1 296 ? 35.833 12.446 -1.181 1.00 93.12 296 LYS A C 1
ATOM 2477 O O . LYS A 1 296 ? 36.913 12.219 -0.641 1.00 93.12 296 LYS A O 1
ATOM 2482 N N . GLU A 1 297 ? 35.696 13.387 -2.109 1.00 91.69 297 GLU A N 1
ATOM 2483 C CA . GLU A 1 297 ? 36.758 14.343 -2.434 1.00 91.69 297 GLU A CA 1
ATOM 2484 C C . GLU A 1 297 ? 36.986 15.324 -1.283 1.00 91.69 297 GLU A C 1
ATOM 2486 O O . GLU A 1 297 ? 38.134 15.608 -0.940 1.00 91.69 297 GLU A O 1
ATOM 2491 N N . GLU A 1 298 ? 35.910 15.771 -0.638 1.00 91.81 298 GLU A N 1
ATOM 2492 C CA . GLU A 1 298 ? 35.950 16.614 0.554 1.00 91.81 298 GLU A CA 1
ATOM 2493 C C . GLU A 1 298 ? 36.596 15.887 1.742 1.00 91.81 298 GLU A C 1
ATOM 2495 O O . GLU A 1 298 ? 37.521 16.423 2.354 1.00 91.81 298 GLU A O 1
ATOM 2500 N N . GLU A 1 299 ? 36.206 14.637 2.010 1.00 91.50 299 GLU A N 1
ATOM 2501 C CA . GLU A 1 299 ? 36.830 13.797 3.044 1.00 91.50 299 GLU A CA 1
ATOM 2502 C C . GLU A 1 299 ? 38.343 13.655 2.829 1.00 91.50 299 GLU A C 1
ATOM 2504 O O . GLU A 1 299 ? 39.131 13.920 3.740 1.00 91.50 299 GLU A O 1
ATOM 2509 N N . LYS A 1 300 ? 38.769 13.323 1.603 1.00 92.75 300 LYS A N 1
ATOM 2510 C CA . LYS A 1 300 ? 40.194 13.215 1.251 1.00 92.75 300 LYS A CA 1
ATOM 2511 C C . LYS A 1 300 ? 40.943 14.529 1.430 1.00 92.75 300 LYS A C 1
ATOM 2513 O O . LYS A 1 300 ? 42.101 14.528 1.846 1.00 92.75 300 LYS A O 1
ATOM 2518 N N . LYS A 1 301 ? 40.310 15.653 1.093 1.00 90.94 301 LYS A N 1
ATOM 2519 C CA . LYS A 1 301 ? 40.911 16.977 1.260 1.00 90.94 301 LYS A CA 1
ATOM 2520 C C . LYS A 1 301 ? 41.116 17.300 2.743 1.00 90.94 301 LYS A C 1
ATOM 2522 O O . LYS A 1 301 ? 42.211 17.709 3.118 1.00 90.94 301 LYS A O 1
ATOM 2527 N N . LEU A 1 302 ? 40.116 17.025 3.579 1.00 90.56 302 LEU A N 1
ATOM 2528 C CA . LEU A 1 302 ? 40.187 17.201 5.034 1.00 90.56 302 LEU A CA 1
ATOM 2529 C C . LEU A 1 302 ? 41.220 16.276 5.698 1.00 90.56 302 LEU A C 1
ATOM 2531 O O . LEU A 1 302 ? 41.813 16.634 6.714 1.00 90.56 302 LEU A O 1
ATOM 2535 N N . GLU A 1 303 ? 41.427 15.067 5.176 1.00 89.88 303 GLU A N 1
ATOM 2536 C CA . GLU A 1 303 ? 42.490 14.158 5.635 1.00 89.88 303 GLU A CA 1
ATOM 2537 C C . GLU A 1 303 ? 43.888 14.670 5.265 1.00 89.88 303 GLU A C 1
ATOM 2539 O O . GLU A 1 303 ? 44.811 14.622 6.084 1.00 89.88 303 GLU A O 1
ATOM 2544 N N . LEU A 1 304 ? 44.044 15.204 4.050 1.00 90.75 304 LEU A N 1
ATOM 2545 C CA . LEU A 1 304 ? 45.299 15.793 3.593 1.00 90.75 304 LEU A CA 1
ATOM 2546 C C . LEU A 1 304 ? 45.662 17.052 4.393 1.00 90.75 304 LEU A C 1
ATOM 2548 O O . LEU A 1 304 ? 46.824 17.226 4.752 1.00 90.75 304 LEU A O 1
ATOM 2552 N N . GLU A 1 305 ? 44.686 17.912 4.686 1.00 89.12 305 GLU A N 1
ATOM 2553 C CA . GLU A 1 305 ? 44.872 19.104 5.525 1.00 89.12 305 GLU A CA 1
ATOM 2554 C C . GLU A 1 305 ? 45.293 18.719 6.950 1.00 89.12 305 GLU A C 1
ATOM 2556 O O . GLU A 1 305 ? 46.331 19.184 7.417 1.00 89.12 305 GLU A O 1
ATOM 2561 N N . ARG A 1 306 ? 44.605 17.757 7.583 1.00 89.38 306 ARG A N 1
ATOM 2562 C CA . ARG A 1 306 ? 44.995 17.228 8.905 1.00 89.38 306 ARG A CA 1
ATOM 2563 C C . ARG A 1 306 ? 46.405 16.635 8.930 1.00 89.38 306 ARG A C 1
ATOM 2565 O O . ARG A 1 306 ? 47.115 16.789 9.917 1.00 89.38 306 ARG A O 1
ATOM 2572 N N . SER A 1 307 ? 46.825 15.977 7.851 1.00 85.38 307 SER A N 1
ATOM 2573 C CA . SER A 1 307 ? 48.175 15.403 7.741 1.00 85.38 307 SER A CA 1
ATOM 2574 C C . SER A 1 307 ? 49.261 16.479 7.595 1.00 85.38 307 SER A C 1
ATOM 2576 O O . SER A 1 307 ? 50.375 16.299 8.083 1.00 85.38 307 SER A O 1
ATOM 2578 N N . ARG A 1 308 ? 48.939 17.607 6.943 1.00 84.94 308 ARG A N 1
ATOM 2579 C CA . ARG A 1 308 ? 49.836 18.768 6.800 1.00 84.94 308 ARG A CA 1
ATOM 2580 C C . ARG A 1 308 ? 49.980 19.564 8.091 1.00 84.94 308 ARG A C 1
ATOM 2582 O O . ARG A 1 308 ? 51.046 20.100 8.330 1.00 84.94 308 ARG A O 1
ATOM 2589 N N . GLU A 1 309 ? 48.933 19.640 8.906 1.00 80.94 309 GLU A N 1
ATOM 2590 C CA . GLU A 1 309 ? 48.972 20.317 10.211 1.00 80.94 309 GLU A CA 1
ATOM 2591 C C . GLU A 1 309 ? 49.738 19.519 11.282 1.00 80.94 309 GLU A C 1
ATOM 2593 O O . GLU A 1 309 ? 50.148 20.081 12.295 1.00 80.94 309 GLU A O 1
ATOM 2598 N N . GLN A 1 310 ? 49.927 18.212 11.071 1.00 72.00 310 GLN A N 1
ATOM 2599 C CA . GLN A 1 310 ? 50.643 17.305 11.980 1.00 72.00 310 GLN A CA 1
ATOM 2600 C C . GLN A 1 310 ? 52.124 17.080 11.614 1.00 72.00 310 GLN A C 1
ATOM 2602 O O . GLN A 1 310 ? 52.815 16.388 12.362 1.00 72.00 310 GLN A O 1
ATOM 2607 N N . SER A 1 311 ? 52.599 17.627 10.486 1.00 64.12 311 SER A N 1
ATOM 2608 C CA . SER A 1 311 ? 53.995 17.539 10.008 1.00 64.12 311 SER A CA 1
ATOM 2609 C C . SER A 1 311 ? 54.717 18.871 10.171 1.00 64.12 311 SER A C 1
ATOM 2611 O O . SER A 1 311 ? 55.912 18.841 10.535 1.00 64.12 311 SER A O 1
#

Sequence (311 aa):
MLSNFRLALTPFRLVLSSSAIRFSSTLSVARTRRVWTDEESKKLLELVAEKGKRWTFLQKHYFPDRPYAVLANRYRMLTDKESYHGPWTDEERERLRQLTKGHTSEATIDWDKLRDEMPRPRPIVQLQLTWRHSINPAIRHGRWTEPEIQKLDQLVAQYGTDDWVAVAQGVQSRTPRQCLERWKWQQDKSLKKGRYTAAEDKAILDAVAKYGENFAAVKAAIKSERTARHISQHYHYMLSKTTDRSPWTPEEEMQVYDLATKYNHDMKRVKEELKSGRAAKDLWNHYYKVKRQLEKEEEKKLELERSREQS

Foldseek 3Di:
DDDDDDDDDDDDDDDPPPPPPPPDDDDPDDPDPDDDDPVNLVVLQVCCVVPNLPLVVCCVPPNVSDHSVVSVVSPCCVPPPQADDDDDDPQQLVLLLVQCPPPQDPVVHPLVVSQVSGPGRHPSVVSVVCCVAPRRPQADPDDDDPVLVVLLVVQCVVPNLPDLVSSCVSSRHHDSVRSNVVVVVVLVVQADDDDDDPVNLVLLVVLCVVPNLPLVSSCVSSVHSHDSVVSSVCCVQPNDPQADPDDDDPVNLVLLQVVCVVVVNPLVVSCVVVVHSHDSVVSVVSNVVVVVVVVVVVVVVVVVVVVVVVD